Protein 1AB8 (pdb70)

Organism: Rattus norvegicus (NCBI:txid10116)

Sequence (353 aa):
LYHQSYDCVCVMFASIPDFKEFYTESDVNKEGLECLRLLNEIIADFDDLLSKPKFSGVEKIKTIGSTYMAATGLSAIPSQQYMHIGTMVEFAYALVGKLDAINKHSFNDFKLRVGINHGPVIAGVIGAQKPQYDIWGNTVNVASRMDSTGVLDKIQVTEETSLILQTLGYTCTCFVNEELYHQSYDCVCVMFASIPDFKEFYTESDVNKEGLECLRLLNEIIADFDDLLSKPKFSGVEKIKTIGSTYMAATGLSQYMHIGTMVEFAYALVGKLDAINKHSFNDFKLRVGINHGPVIAGVIGAQKPQYDIWGNTVNVASRMDSTGVLDKIQVTEETSLILQTLGYTCTCTYFVN

Nearest PDB structures (foldseek):
  1ab8-assembly1_A  TM=1.006E+00  e=2.622E-37  Rattus norvegicus
  1ab8-assembly1_B  TM=9.896E-01  e=1.335E-33  Rattus norvegicus
  1cul-assembly1_B  TM=9.609E-01  e=4.109E-31  Rattus norvegicus
  1u0h-assembly1_B  TM=9.665E-01  e=1.567E-29  Rattus norvegicus
  3c16-assembly1_B  TM=9.518E-01  e=9.389E-29  Rattus norvegicus

InterPro domains:
  IPR001054 Adenylyl cyclase class-3/4/guanylyl cyclase [PF00211] (281-462)
  IPR001054 Adenylyl cyclase class-3/4/guanylyl cyclase [PF00211] (878-1076)
  IPR001054 Adenylyl cyclase class-3/4/guanylyl cyclase [PS50125] (289-416)
  IPR001054 Adenylyl cyclase class-3/4/guanylyl cyclase [PS50125] (886-1031)
  IPR001054 Adenylyl cyclase class-3/4/guanylyl cyclase [SM00044] (234-442)
  IPR001054 Adenylyl cyclase class-3/4/guanylyl cyclase [SM00044] (846-1060)
  IPR001054 Adenylyl cyclase class-3/4/guanylyl cyclase [cd07302] (287-462)
  IPR001054 Adenylyl cyclase class-3/4/guanylyl cyclase [cd07302] (885-1075)
  IPR009398 Adenylate cyclase, conserved domain [PF06327] (494-599)
  IPR018297 Adenylyl cyclase class-4/guanylyl cyclase, conserved site [PS00452] (393-416)
  IPR018297 Adenylyl cyclase class-4/guanylyl cyclase, conserved site [PS00452] (1008-1031)
  IPR029787 Nucleotide cyclase [G3DSA:3.30.70.1230] (226-467)
  IPR029787 Nucleotide cyclase [G3DSA:3.30.70.1230] (870-1081)
  IPR029787 Nucleotide cyclase [SSF55073] (276-460)
  IPR029787 Nucleotide cyclase [SSF55073] (880-1075)
  IPR030672 Adenylate cyclase [PIRSF039050] (23-1086)
  IPR032628 Adenylate cyclase, N-terminal [PF16214] (31-260)

Radius of gyration: 20.8 Å; Cα contacts (8 Å, |Δi|>4): 738; chains: 2; bounding box: 56×54×57 Å

Foldseek 3Di:
DDKDKFWWKKKKKKAFVCLVVVAAQDPVCVGRPNSVVLLVVLVVLLVVVCVPPLNVQKAWQDADVSITMIMGGPPDDPPVDNVRNVSVVVSSVVSQVSVVVSCVVVVHDIWIQMFMFITMWMWDWDDDPPIGIDTDDDRHVRSVVRRVVTDTNFYGYDPVSQVSVVVVPWDDDCTTD/DDWFKDKFWWKKKKKKAFVCLVVVQDADDVCVGRVNSVVLLVVLVVLLVVCCPPPLNVQKAWQDADVSITMIMGGPNQQPRQLSVVVSSVVSQVSVVVSCVVVVHDIWIQMFMFITMWMWTWDDDPPIGTDTDDDRHVRSVVRRVVTDTNKYQYDPVSCVSVVVVPFDFDDNTIGD

CATH classification: 3.30.70.1230

Solvent-accessible surface area: 16018 Å² total; per-residue (Å²): 72,141,49,80,85,36,98,35,0,0,0,0,12,0,8,5,39,44,9,145,147,67,30,64,55,40,145,148,17,114,101,0,19,75,2,2,82,22,3,26,86,0,0,32,36,1,1,64,12,23,80,82,117,134,4,94,39,9,70,4,7,19,8,58,28,23,25,0,5,0,0,2,22,17,86,77,132,141,103,146,129,99,62,36,0,6,36,0,0,58,0,0,82,22,0,32,43,53,1,73,42,10,17,134,126,44,182,34,110,11,66,1,52,1,0,0,6,13,7,72,4,11,2,0,45,1,9,59,81,83,80,14,69,11,2,28,12,66,16,15,56,51,0,38,38,25,7,73,90,17,64,58,88,95,8,40,12,27,136,97,0,15,94,19,0,101,110,70,65,35,96,29,94,153,46,10,78,148,155,19,121,71,67,87,42,108,40,0,0,1,0,13,0,8,4,40,47,9,153,140,63,29,87,43,58,125,141,22,119,101,0,17,64,0,2,87,21,4,26,86,0,0,32,34,0,1,61,11,29,82,81,115,134,4,92,49,10,67,2,4,56,7,59,28,23,24,0,11,0,0,2,25,24,147,110,15,77,34,0,5,36,0,0,52,0,0,67,22,0,34,42,53,1,74,44,9,16,135,126,42,184,36,110,12,68,1,51,1,0,0,7,17,7,67,1,9,0,0,36,1,9,60,85,81,82,21,61,34,3,27,13,70,14,15,40,45,0,37,130,22,7,71,82,17,62,60,80,78,6,12,2,28,100,96,0,0,95,36,0,103,113,66,55,48,119,17,89,105,114,48,22,3,135

GO terms:
  GO:0000287 magnesium ion binding (F, IDA)
  GO:0005886 plasma membrane (C, IDA)
  GO:0030145 manganese ion binding (F, IDA)
  GO:1904322 cellular response to forskolin (P, IDA)
  GO:0004016 adenylate cyclase activity (F, IDA)
  GO:0006171 cAMP biosynthetic process (P, IDA)
  GO:0007189 adenylate cyclase-activating G protein-coupled receptor signaling pathway (P, IDA)
  GO:0005886 plasma membrane (C, EXP)
  GO:0016020 membrane (C, EXP)
  GO:0004016 adenylate cyclase activity (F, EXP)
  GO:0032991 protein-containing complex (C, IDA)
  GO:0031683 G-protein beta/gamma-subunit complex binding (F, IPI)
  GO:0005515 protein binding (F, IPI)
  GO:0008179 adenylate cyclase binding (F, IDA)
  GO:0045121 membrane raft (C, IDA)
  GO:0016020 membrane (C, IDA)
  GO:0007188 adenylate cyclase-modulating G protein-coupled receptor signaling pathway (P, IDA)

Structure (mmCIF, N/CA/C/O backbone):
data_1AB8
#
_entry.id   1AB8
#
_cell.length_a   81.300
_cell.length_b   81.300
_cell.length_c   180.500
_cell.angle_alpha   90.00
_cell.angle_beta   90.00
_cell.angle_gamma   90.00
#
_symmetry.space_group_name_H-M   'P 43 21 2'
#
loop_
_entity.id
_entity.type
_entity.pdbx_description
1 polymer 'ADENYLYL CYCLASE'
2 non-polymer FORSKOLIN
3 water water
#
loop_
_atom_site.group_PDB
_atom_site.id
_atom_site.type_symbol
_atom_site.label_atom_id
_atom_site.label_alt_id
_atom_site.label_comp_id
_atom_site.label_asym_id
_atom_site.label_entity_id
_atom_site.label_seq_id
_atom_site.pdbx_PDB_ins_code
_atom_site.Cartn_x
_atom_site.Cartn_y
_atom_site.Cartn_z
_atom_site.occupancy
_atom_site.B_iso_or_equiv
_atom_site.auth_seq_id
_atom_site.auth_comp_id
_atom_site.auth_asym_id
_atom_site.auth_atom_id
_atom_site.pdbx_PDB_model_num
ATOM 1 N N . LEU A 1 7 ? 54.075 58.886 13.788 1.00 37.00 877 LEU A N 1
ATOM 2 C CA . LEU A 1 7 ? 54.263 60.284 13.311 1.00 37.97 877 LEU A CA 1
ATOM 3 C C . LEU A 1 7 ? 55.660 60.842 13.610 1.00 37.87 877 LEU A C 1
ATOM 4 O O . LEU A 1 7 ? 55.909 61.367 14.713 1.00 41.57 877 LEU A O 1
ATOM 9 N N . TYR A 1 8 ? 56.575 60.732 12.647 1.00 33.16 878 TYR A N 1
ATOM 10 C CA . TYR A 1 8 ? 57.906 61.272 12.862 1.00 25.80 878 TYR A CA 1
ATOM 11 C C . TYR A 1 8 ? 57.717 62.745 12.714 1.00 25.38 878 TYR A C 1
ATOM 12 O O . TYR A 1 8 ? 56.932 63.184 11.872 1.00 27.81 878 TYR A O 1
ATOM 21 N N . HIS A 1 9 ? 58.343 63.490 13.614 1.00 24.25 879 HIS A N 1
ATOM 22 C CA . HIS A 1 9 ? 58.266 64.942 13.624 1.00 25.40 879 HIS A CA 1
ATOM 23 C C . HIS A 1 9 ? 59.479 65.468 14.341 1.00 25.67 879 HIS A C 1
ATOM 24 O O . HIS A 1 9 ? 60.113 64.763 15.132 1.00 30.81 879 HIS A O 1
ATOM 31 N N . GLN A 1 10 ? 59.746 66.741 14.105 1.00 26.52 880 GLN A N 1
ATOM 32 C CA . GLN A 1 10 ? 60.856 67.447 14.710 1.00 24.44 880 GLN A CA 1
ATOM 33 C C . GLN A 1 10 ? 60.340 68.849 14.948 1.00 18.71 880 GLN A C 1
ATOM 34 O O . GLN A 1 10 ? 59.343 69.254 14.359 1.00 20.44 880 GLN A O 1
ATOM 40 N N . SER A 1 11 ? 60.955 69.565 15.876 1.00 21.22 881 SER A N 1
ATOM 41 C CA . SER A 1 11 ? 60.493 70.910 16.177 1.00 19.51 881 SER A CA 1
ATOM 42 C C . SER A 1 11 ? 61.618 71.875 15.963 1.00 18.84 881 SER A C 1
ATOM 43 O O . SER A 1 11 ? 62.774 71.578 16.308 1.00 14.08 881 SER A O 1
ATOM 46 N N . TYR A 1 12 ? 61.276 73.032 15.400 1.00 23.61 882 TYR A N 1
ATOM 47 C CA . TYR A 1 12 ? 62.269 74.070 15.119 1.00 27.83 882 TYR A CA 1
ATOM 48 C C . TYR A 1 12 ? 61.692 75.393 15.527 1.00 33.36 882 TYR A C 1
ATOM 49 O O . TYR A 1 12 ? 60.481 75.594 15.457 1.00 37.01 882 TYR A O 1
ATOM 58 N N . ASP A 1 13 ? 62.529 76.278 16.035 1.00 39.16 883 ASP A N 1
ATOM 59 C CA . ASP A 1 13 ? 62.009 77.575 16.358 1.00 46.04 883 ASP A CA 1
ATOM 60 C C . ASP A 1 13 ? 62.776 78.519 15.478 1.00 48.51 883 ASP A C 1
ATOM 61 O O . ASP A 1 13 ? 63.930 78.263 15.119 1.00 51.94 883 ASP A O 1
ATOM 66 N N . CYS A 1 14 ? 62.096 79.568 15.051 1.00 47.87 884 CYS A N 1
ATOM 67 C CA . CYS A 1 14 ? 62.696 80.560 14.183 1.00 46.84 884 CYS A CA 1
ATOM 68 C C . CYS A 1 14 ? 63.229 79.985 12.871 1.00 44.02 884 CYS A C 1
ATOM 69 O O . CYS A 1 14 ? 64.430 79.713 12.744 1.00 43.58 884 CYS A O 1
ATOM 72 N N . VAL A 1 15 ? 62.307 79.678 11.959 1.00 36.75 885 VAL A N 1
ATOM 73 C CA . VAL A 1 15 ? 62.668 79.203 10.625 1.00 35.26 885 VAL A CA 1
ATOM 74 C C . VAL A 1 15 ? 61.925 80.131 9.683 1.00 32.14 885 VAL A C 1
ATOM 75 O O . VAL A 1 15 ? 60.779 80.504 9.949 1.00 29.48 885 VAL A O 1
ATOM 79 N N . CYS A 1 16 ? 62.615 80.597 8.650 1.00 30.57 886 CYS A N 1
ATOM 80 C CA . CYS A 1 16 ? 61.999 81.484 7.687 1.00 28.02 886 CYS A CA 1
ATOM 81 C C . CYS A 1 16 ? 61.399 80.625 6.574 1.00 29.83 886 CYS A C 1
ATOM 82 O O . CYS A 1 16 ? 62.100 79.828 5.949 1.00 28.69 886 CYS A O 1
ATOM 85 N N . VAL A 1 17 ? 60.086 80.733 6.390 1.00 29.56 887 VAL A N 1
ATOM 86 C CA . VAL A 1 17 ? 59.384 79.977 5.357 1.00 31.23 887 VAL A CA 1
ATOM 87 C C . VAL A 1 17 ? 58.798 80.901 4.278 1.00 29.84 887 VAL A C 1
ATOM 88 O O . VAL A 1 17 ? 58.124 81.892 4.585 1.00 25.17 887 VAL A O 1
ATOM 92 N N . MET A 1 18 ? 59.068 80.552 3.017 1.00 27.46 888 MET A N 1
ATOM 93 C CA . MET A 1 18 ? 58.620 81.322 1.857 1.00 23.17 888 MET A CA 1
ATOM 94 C C . MET A 1 18 ? 57.700 80.586 0.905 1.00 22.34 888 MET A C 1
ATOM 95 O O . MET A 1 18 ? 57.959 79.440 0.533 1.00 22.22 888 MET A O 1
ATOM 100 N N . PHE A 1 19 ? 56.642 81.271 0.486 1.00 22.34 889 PHE A N 1
ATOM 101 C CA . PHE A 1 19 ? 55.706 80.742 -0.496 1.00 20.45 889 PHE A CA 1
ATOM 102 C C . PHE A 1 19 ? 55.816 81.673 -1.688 1.00 22.50 889 PHE A C 1
ATOM 103 O O . PHE A 1 19 ? 55.305 82.789 -1.663 1.00 27.05 889 PHE A O 1
ATOM 111 N N . ALA A 1 20 ? 56.592 81.253 -2.679 1.00 25.62 890 ALA A N 1
ATOM 112 C CA . ALA A 1 20 ? 56.809 82.046 -3.892 1.00 25.18 890 ALA A CA 1
ATOM 113 C C . ALA A 1 20 ? 55.954 81.537 -5.039 1.00 21.64 890 ALA A C 1
ATOM 114 O O . ALA A 1 20 ? 56.284 80.534 -5.665 1.00 24.61 890 ALA A O 1
ATOM 116 N N . SER A 1 21 ? 54.863 82.229 -5.327 1.00 19.19 891 SER A N 1
ATOM 117 C CA . SER A 1 21 ? 54.005 81.789 -6.410 1.00 19.81 891 SER A CA 1
ATOM 118 C C . SER A 1 21 ? 53.962 82.704 -7.626 1.00 21.55 891 SER A C 1
ATOM 119 O O . SER A 1 21 ? 54.308 83.881 -7.574 1.00 22.43 891 SER A O 1
ATOM 122 N N . ILE A 1 22 ? 53.585 82.084 -8.739 1.00 25.24 892 ILE A N 1
ATOM 123 C CA . ILE A 1 22 ? 53.448 82.680 -10.060 1.00 16.83 892 ILE A CA 1
ATOM 124 C C . ILE A 1 22 ? 51.939 82.685 -10.251 1.00 15.38 892 ILE A C 1
ATOM 125 O O . ILE A 1 22 ? 51.380 81.752 -10.817 1.00 19.06 892 ILE A O 1
ATOM 130 N N . PRO A 1 23 ? 51.250 83.727 -9.772 1.00 16.00 893 PRO A N 1
ATOM 131 C CA . PRO A 1 23 ? 49.791 83.796 -9.903 1.00 18.60 893 PRO A CA 1
ATOM 132 C C . PRO A 1 23 ? 49.187 83.883 -11.299 1.00 24.41 893 PRO A C 1
ATOM 133 O O . PRO A 1 23 ? 48.019 83.546 -11.472 1.00 35.08 893 PRO A O 1
ATOM 137 N N . ASP A 1 24 ? 49.943 84.306 -12.306 1.00 26.52 894 ASP A N 1
ATOM 138 C CA . ASP A 1 24 ? 49.354 84.375 -13.646 1.00 31.54 894 ASP A CA 1
ATOM 139 C C . ASP A 1 24 ? 49.499 83.086 -14.464 1.00 32.20 894 ASP A C 1
ATOM 140 O O . ASP A 1 24 ? 48.909 82.956 -15.531 1.00 31.31 894 ASP A O 1
ATOM 145 N N . PHE A 1 25 ? 50.250 82.116 -13.949 1.00 31.19 895 PHE A N 1
ATOM 146 C CA . PHE A 1 25 ? 50.463 80.864 -14.662 1.00 24.35 895 PHE A CA 1
ATOM 147 C C . PHE A 1 25 ? 49.203 80.071 -14.937 1.00 27.20 895 PHE A C 1
ATOM 148 O O . PHE A 1 25 ? 49.132 79.384 -15.947 1.00 31.60 895 PHE A O 1
ATOM 156 N N . LYS A 1 26 ? 48.204 80.173 -14.062 1.00 32.47 896 LYS A N 1
ATOM 157 C CA . LYS A 1 26 ? 46.953 79.437 -14.239 1.00 37.21 896 LYS A CA 1
ATOM 158 C C . LYS A 1 26 ? 46.197 79.933 -15.467 1.00 41.18 896 LYS A C 1
ATOM 159 O O . LYS A 1 26 ? 45.480 79.167 -16.102 1.00 40.25 896 LYS A O 1
ATOM 165 N N . GLU A 1 27 ? 46.348 81.226 -15.761 1.00 46.49 897 GLU A N 1
ATOM 166 C CA . GLU A 1 27 ? 45.717 81.890 -16.910 1.00 48.28 897 GLU A CA 1
ATOM 167 C C . GLU A 1 27 ? 46.454 81.477 -18.188 1.00 45.04 897 GLU A C 1
ATOM 168 O O . GLU A 1 27 ? 45.833 81.096 -19.180 1.00 45.15 897 GLU A O 1
ATOM 174 N N . PHE A 1 28 ? 47.781 81.526 -18.126 1.00 37.91 898 PHE A N 1
ATOM 175 C CA . PHE A 1 28 ? 48.638 81.153 -19.233 1.00 31.92 898 PHE A CA 1
ATOM 176 C C . PHE A 1 28 ? 48.302 79.747 -19.735 1.00 31.05 898 PHE A C 1
ATOM 177 O O . PHE A 1 28 ? 47.909 79.572 -20.889 1.00 37.07 898 PHE A O 1
ATOM 185 N N . TYR A 1 29 ? 48.448 78.760 -18.859 1.00 25.43 899 TYR A N 1
ATOM 186 C CA . TYR A 1 29 ? 48.189 77.367 -19.198 1.00 25.03 899 TYR A CA 1
ATOM 187 C C . TYR A 1 29 ? 46.944 77.205 -20.054 1.00 28.04 899 TYR A C 1
ATOM 188 O O . TYR A 1 29 ? 45.922 77.829 -19.787 1.00 26.40 899 TYR A O 1
ATOM 197 N N . THR A 1 30 ? 47.052 76.341 -21.063 1.00 31.10 900 THR A N 1
ATOM 198 C CA . THR A 1 30 ? 45.966 76.013 -21.995 1.00 34.66 900 THR A CA 1
ATOM 199 C C . THR A 1 30 ? 46.256 74.618 -22.496 1.00 37.99 900 THR A C 1
ATOM 200 O O . THR A 1 30 ? 47.300 74.066 -22.213 1.00 43.47 900 THR A O 1
ATOM 204 N N . GLU A 1 31 ? 45.354 74.065 -23.283 1.00 44.91 901 GLU A N 1
ATOM 205 C CA . GLU A 1 31 ? 45.536 72.727 -23.821 1.00 50.92 901 GLU A CA 1
ATOM 206 C C . GLU A 1 31 ? 44.949 72.737 -25.238 1.00 56.38 901 GLU A C 1
ATOM 207 O O . GLU A 1 31 ? 43.759 72.473 -25.428 1.00 58.79 901 GLU A O 1
ATOM 213 N N . SER A 1 32 ? 45.778 73.072 -26.226 1.00 57.34 902 SER A N 1
ATOM 214 C CA . SER A 1 32 ? 45.317 73.146 -27.608 1.00 59.06 902 SER A CA 1
ATOM 215 C C . SER A 1 32 ? 46.330 72.614 -28.598 1.00 63.05 902 SER A C 1
ATOM 216 O O . SER A 1 32 ? 47.363 72.087 -28.211 1.00 66.52 902 SER A O 1
ATOM 219 N N . ASP A 1 33 ? 46.017 72.780 -29.883 1.00 68.15 903 ASP A N 1
ATOM 220 C CA . ASP A 1 33 ? 46.855 72.339 -31.004 1.00 68.96 903 ASP A CA 1
ATOM 221 C C . ASP A 1 33 ? 48.231 72.982 -30.967 1.00 65.67 903 ASP A C 1
ATOM 222 O O . ASP A 1 33 ? 49.246 72.307 -31.099 1.00 63.69 903 ASP A O 1
ATOM 227 N N . VAL A 1 34 ? 48.232 74.302 -30.815 1.00 64.11 904 VAL A N 1
ATOM 228 C CA . VAL A 1 34 ? 49.440 75.113 -30.754 1.00 66.35 904 VAL A CA 1
ATOM 229 C C . VAL A 1 34 ? 50.020 75.109 -29.329 1.00 67.42 904 VAL A C 1
ATOM 230 O O . VAL A 1 34 ? 51.036 75.760 -29.053 1.00 66.73 904 VAL A O 1
ATOM 234 N N . ASN A 1 35 ? 49.445 74.258 -28.475 1.00 68.11 905 ASN A N 1
ATOM 235 C CA . ASN A 1 35 ? 49.840 74.137 -27.065 1.00 64.18 905 ASN A CA 1
ATOM 236 C C . ASN A 1 35 ? 50.225 72.712 -26.598 1.00 57.32 905 ASN A C 1
ATOM 237 O O . ASN A 1 35 ? 50.836 72.545 -25.546 1.00 52.44 905 ASN A O 1
ATOM 242 N N . LYS A 1 36 ? 49.957 71.719 -27.444 1.00 52.97 906 LYS A N 1
ATOM 243 C CA . LYS A 1 36 ? 50.235 70.307 -27.167 1.00 48.13 906 LYS A CA 1
ATOM 244 C C . LYS A 1 36 ? 49.399 69.778 -25.999 1.00 51.13 906 LYS A C 1
ATOM 245 O O . LYS A 1 36 ? 49.849 68.939 -25.200 1.00 48.04 906 LYS A O 1
ATOM 251 N N . GLU A 1 37 ? 48.143 70.229 -25.977 1.00 51.22 907 GLU A N 1
ATOM 252 C CA . GLU A 1 37 ? 47.174 69.885 -24.946 1.00 49.44 907 GLU A CA 1
ATOM 253 C C . GLU A 1 37 ? 47.790 70.032 -23.555 1.00 46.94 907 GLU A C 1
ATOM 254 O O . GLU A 1 37 ? 47.618 69.166 -22.694 1.00 48.58 907 GLU A O 1
ATOM 260 N N . GLY A 1 38 ? 48.529 71.123 -23.360 1.00 40.06 908 GLY A N 1
ATOM 261 C CA . GLY A 1 38 ? 49.150 71.390 -22.075 1.00 34.28 908 GLY A CA 1
ATOM 262 C C . GLY A 1 38 ? 50.618 71.043 -21.910 1.00 29.98 908 GLY A C 1
ATOM 263 O O . GLY A 1 38 ? 51.355 71.753 -21.224 1.00 28.52 908 GLY A O 1
ATOM 264 N N . LEU A 1 39 ? 51.053 69.972 -22.557 1.00 25.53 909 LEU A N 1
ATOM 265 C CA . LEU A 1 39 ? 52.431 69.534 -22.438 1.00 22.39 909 LEU A CA 1
ATOM 266 C C . LEU A 1 39 ? 53.487 70.608 -22.596 1.00 27.18 909 LEU A C 1
ATOM 267 O O . LEU A 1 39 ? 54.526 70.536 -21.929 1.00 30.08 909 LEU A O 1
ATOM 272 N N . GLU A 1 40 ? 53.260 71.578 -23.485 1.00 31.70 910 GLU A N 1
ATOM 273 C CA . GLU A 1 40 ? 54.247 72.643 -23.674 1.00 36.05 910 GLU A CA 1
ATOM 274 C C . GLU A 1 40 ? 54.321 73.543 -22.438 1.00 35.35 910 GLU A C 1
ATOM 275 O O . GLU A 1 40 ?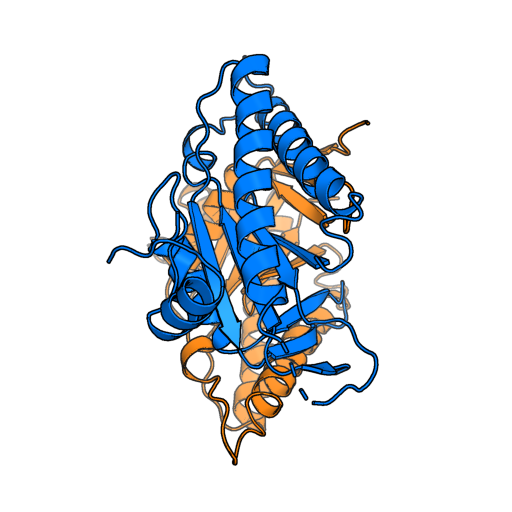 55.391 74.043 -22.089 1.00 40.82 910 GLU A O 1
ATOM 281 N N . CYS A 1 41 ? 53.187 73.722 -21.768 1.00 32.42 911 CYS A N 1
ATOM 282 C CA . CYS A 1 41 ? 53.124 74.524 -20.554 1.00 26.66 911 CYS A CA 1
ATOM 283 C C . CYS A 1 41 ? 53.842 73.824 -19.410 1.00 24.79 911 CYS A C 1
ATOM 284 O O . CYS A 1 41 ? 54.612 74.449 -18.692 1.00 26.33 911 CYS A O 1
ATOM 287 N N . LEU A 1 42 ? 53.611 72.526 -19.246 1.00 16.72 912 LEU A N 1
ATOM 288 C CA . LEU A 1 42 ? 54.279 71.805 -18.169 1.00 18.42 912 LEU A CA 1
ATOM 289 C C . LEU A 1 42 ? 55.790 71.844 -18.349 1.00 20.79 912 LEU A C 1
ATOM 290 O O . LEU A 1 42 ? 56.538 71.900 -17.372 1.00 18.19 912 LEU A O 1
ATOM 295 N N . ARG A 1 43 ? 56.239 71.830 -19.602 1.00 24.94 913 ARG A N 1
ATOM 296 C CA . ARG A 1 43 ? 57.671 71.865 -19.890 1.00 25.57 913 ARG A CA 1
ATOM 297 C C . ARG A 1 43 ? 58.251 73.197 -19.463 1.00 26.72 913 ARG A C 1
ATOM 298 O O . ARG A 1 43 ? 59.367 73.273 -18.975 1.00 26.54 913 ARG A O 1
ATOM 306 N N . LEU A 1 44 ? 57.487 74.261 -19.655 1.00 24.03 914 LEU A N 1
ATOM 307 C CA . LEU A 1 44 ? 57.943 75.585 -19.248 1.00 24.34 914 LEU A CA 1
ATOM 308 C C . LEU A 1 44 ? 58.011 75.587 -17.714 1.00 20.04 914 LEU A C 1
ATOM 309 O O . LEU A 1 44 ? 59.028 75.940 -17.138 1.00 15.09 914 LEU A O 1
ATOM 314 N N . LEU A 1 45 ? 56.927 75.156 -17.071 1.00 18.39 915 LEU A N 1
ATOM 315 C CA . LEU A 1 45 ? 56.866 75.104 -15.618 1.00 19.94 915 LEU A CA 1
ATOM 316 C C . LEU A 1 45 ? 57.998 74.224 -15.102 1.00 20.71 915 LEU A C 1
ATOM 317 O O . LEU A 1 45 ? 58.700 74.601 -14.166 1.00 22.34 915 LEU A O 1
ATOM 322 N N . ASN A 1 46 ? 58.243 73.103 -15.777 1.00 16.59 916 ASN A N 1
ATOM 323 C CA . ASN A 1 46 ? 59.310 72.212 -15.360 1.00 13.85 916 ASN A CA 1
ATOM 324 C C . ASN A 1 46 ? 60.628 72.932 -15.478 1.00 18.91 916 ASN A C 1
ATOM 325 O O . ASN A 1 46 ? 61.534 72.733 -14.681 1.00 24.62 916 ASN A O 1
ATOM 330 N N . GLU A 1 47 ? 60.724 73.794 -16.475 1.00 24.74 917 GLU A N 1
ATOM 331 C CA . GLU A 1 47 ? 61.933 74.558 -16.715 1.00 23.20 917 GLU A CA 1
ATOM 332 C C . GLU A 1 47 ? 62.090 75.638 -15.653 1.00 24.37 917 GLU A C 1
ATOM 333 O O . GLU A 1 47 ? 63.198 75.913 -15.224 1.00 25.75 917 GLU A O 1
ATOM 339 N N . ILE A 1 48 ? 60.979 76.240 -15.235 1.00 21.65 918 ILE A N 1
ATOM 340 C CA . ILE A 1 48 ? 61.002 77.304 -14.241 1.00 20.64 918 ILE A CA 1
ATOM 341 C C . ILE A 1 48 ? 61.392 76.765 -12.883 1.00 22.61 918 ILE A C 1
ATOM 342 O O . ILE A 1 48 ? 62.210 77.364 -12.187 1.00 26.01 918 ILE A O 1
ATOM 347 N N . ILE A 1 49 ? 60.815 75.626 -12.512 1.00 19.31 919 ILE A N 1
ATOM 348 C CA . ILE A 1 49 ? 61.098 75.039 -11.219 1.00 18.89 919 ILE A CA 1
ATOM 349 C C . ILE A 1 49 ? 62.500 74.486 -11.163 1.00 21.79 919 ILE A C 1
ATOM 350 O O . ILE A 1 49 ? 63.224 74.732 -10.201 1.00 32.77 919 ILE A O 1
ATOM 355 N N . ALA A 1 50 ? 62.910 73.758 -12.186 1.00 18.44 920 ALA A N 1
ATOM 356 C CA . ALA A 1 50 ? 64.247 73.188 -12.161 1.00 18.51 920 ALA A CA 1
ATOM 357 C C . ALA A 1 50 ? 65.295 74.262 -12.115 1.00 18.82 920 ALA A C 1
ATOM 358 O O . ALA A 1 50 ? 66.379 74.029 -11.623 1.00 24.28 920 ALA A O 1
ATOM 360 N N . ASP A 1 51 ? 64.966 75.455 -12.600 1.00 25.18 921 ASP A N 1
ATOM 361 C CA . ASP A 1 51 ? 65.919 76.563 -12.595 1.00 25.13 921 ASP A CA 1
ATOM 362 C C . ASP A 1 51 ? 66.002 77.122 -11.201 1.00 22.02 921 ASP A C 1
ATOM 363 O O . ASP A 1 51 ? 67.059 77.534 -10.777 1.00 24.86 921 ASP A O 1
ATOM 368 N N . PHE A 1 52 ? 64.862 77.193 -10.521 1.00 19.41 922 PHE A N 1
ATOM 369 C CA . PHE A 1 52 ? 64.806 77.679 -9.149 1.00 17.54 922 PHE A CA 1
ATOM 370 C C . PHE A 1 52 ? 65.619 76.724 -8.261 1.00 18.20 922 PHE A C 1
ATOM 371 O O . PHE A 1 52 ? 66.442 77.157 -7.451 1.00 17.45 922 PHE A O 1
ATOM 379 N N . ASP A 1 53 ? 65.398 75.424 -8.446 1.00 15.14 923 ASP A N 1
ATOM 380 C CA . ASP A 1 53 ? 66.088 74.395 -7.684 1.00 17.23 923 ASP A CA 1
ATOM 381 C C . ASP A 1 53 ? 67.592 74.554 -7.818 1.00 21.86 923 ASP A C 1
ATOM 382 O O . ASP A 1 53 ? 68.334 74.322 -6.862 1.00 23.41 923 ASP A O 1
ATOM 387 N N . ASP A 1 54 ? 68.039 74.950 -9.004 1.00 26.09 924 ASP A N 1
ATOM 388 C CA . ASP A 1 54 ? 69.463 75.126 -9.253 1.00 30.32 924 ASP A CA 1
ATOM 389 C C . ASP A 1 54 ? 70.112 76.183 -8.358 1.00 31.40 924 ASP A C 1
ATOM 390 O O . ASP A 1 54 ? 71.323 76.175 -8.185 1.00 32.42 924 ASP A O 1
ATOM 395 N N . LEU A 1 55 ? 69.308 77.076 -7.780 1.00 31.37 925 LEU A N 1
ATOM 396 C CA . LEU A 1 55 ? 69.817 78.114 -6.877 1.00 27.71 925 LEU A CA 1
ATOM 397 C C . LEU A 1 55 ? 70.255 77.488 -5.572 1.00 27.43 925 LEU A C 1
ATOM 398 O O . LEU A 1 55 ? 71.162 78.001 -4.912 1.00 26.85 925 LEU A O 1
ATOM 403 N N . LEU A 1 56 ? 69.562 76.415 -5.177 1.00 27.69 926 LEU A N 1
ATOM 404 C CA . LEU A 1 56 ? 69.851 75.703 -3.926 1.00 25.57 926 LEU A CA 1
ATOM 405 C C . LEU A 1 56 ? 71.272 75.176 -3.900 1.00 29.67 926 LEU A C 1
ATOM 406 O O . LEU A 1 56 ? 71.822 74.954 -2.827 1.00 32.00 926 LEU A O 1
ATOM 411 N N . SER A 1 57 ? 71.870 75.011 -5.083 1.00 32.42 927 SER A N 1
ATOM 412 C CA . SER A 1 57 ? 73.237 74.507 -5.209 1.00 32.56 927 SER A CA 1
ATOM 413 C C . SER A 1 57 ? 74.268 75.579 -4.985 1.00 28.06 927 SER A C 1
ATOM 414 O O . SER A 1 57 ? 75.450 75.291 -4.914 1.00 19.27 927 SER A O 1
ATOM 417 N N . LYS A 1 58 ? 73.814 76.824 -4.928 1.00 32.08 928 LYS A N 1
ATOM 418 C CA . LYS A 1 58 ? 74.711 77.943 -4.701 1.00 37.88 928 LYS A CA 1
ATOM 419 C C . LYS A 1 58 ? 75.044 77.961 -3.227 1.00 39.85 928 LYS A C 1
ATOM 420 O O . LYS A 1 58 ? 74.154 77.849 -2.386 1.00 41.74 928 LYS A O 1
ATOM 426 N N . PRO A 1 59 ? 76.337 78.068 -2.890 1.00 39.15 929 PRO A N 1
ATOM 427 C CA . PRO A 1 59 ? 76.792 78.104 -1.497 1.00 42.47 929 PRO A CA 1
ATOM 428 C C . PRO A 1 59 ? 76.045 79.195 -0.743 1.00 40.56 929 PRO A C 1
ATOM 429 O O . PRO A 1 59 ? 75.645 79.028 0.406 1.00 46.64 929 PRO A O 1
ATOM 433 N N . LYS A 1 60 ? 75.791 80.277 -1.457 1.00 37.64 930 LYS A N 1
ATOM 434 C CA . LYS A 1 60 ? 75.067 81.424 -0.950 1.00 35.38 930 LYS A CA 1
ATOM 435 C C . LYS A 1 60 ? 73.752 81.010 -0.312 1.00 31.44 930 LYS A C 1
ATOM 436 O O . LYS A 1 60 ? 73.277 81.684 0.599 1.00 30.00 930 LYS A O 1
ATOM 442 N N . PHE A 1 61 ? 73.166 79.918 -0.812 1.00 28.88 931 PHE A N 1
ATOM 443 C CA . PHE A 1 61 ? 71.885 79.398 -0.312 1.00 27.55 931 PHE A CA 1
ATOM 444 C C . PHE A 1 61 ? 71.960 77.969 0.224 1.00 26.18 931 PHE A C 1
ATOM 445 O O . PHE A 1 61 ? 70.977 77.237 0.169 1.00 33.52 931 PHE A O 1
ATOM 453 N N . SER A 1 62 ? 73.112 77.558 0.730 1.00 29.75 932 SER A N 1
ATOM 454 C CA . SER A 1 62 ? 73.268 76.197 1.250 1.00 31.54 932 SER A CA 1
ATOM 455 C C . SER A 1 62 ? 72.328 75.946 2.417 1.00 32.92 932 SER A C 1
ATOM 456 O O . SER A 1 62 ? 71.986 74.797 2.717 1.00 38.20 932 SER A O 1
ATOM 459 N N . GLY A 1 63 ? 71.902 77.036 3.051 1.00 29.54 933 GLY A N 1
ATOM 460 C CA . GLY A 1 63 ? 70.989 76.954 4.171 1.00 24.32 933 GLY A CA 1
ATOM 461 C C . GLY A 1 63 ? 69.533 76.978 3.770 1.00 26.51 933 GLY A C 1
ATOM 462 O O . GLY A 1 63 ? 68.671 76.967 4.646 1.00 33.45 933 GLY A O 1
ATOM 463 N N . VAL A 1 64 ? 69.251 77.079 2.466 1.00 24.80 934 VAL A N 1
ATOM 464 C CA . VAL A 1 64 ? 67.866 77.084 1.968 1.00 15.66 934 VAL A CA 1
ATOM 465 C C . VAL A 1 64 ? 67.450 75.637 1.734 1.00 13.65 934 VAL A C 1
ATOM 466 O O . VAL A 1 64 ? 68.246 74.834 1.305 1.00 10.52 934 VAL A O 1
ATOM 470 N N . GLU A 1 65 ? 66.218 75.305 2.089 1.00 10.11 935 GLU A N 1
ATOM 471 C CA . GLU A 1 65 ? 65.719 73.954 1.968 1.00 12.19 935 GLU A CA 1
ATOM 472 C C . GLU A 1 65 ? 64.381 74.011 1.265 1.00 18.48 935 GLU A C 1
ATOM 473 O O . GLU A 1 65 ? 63.494 74.767 1.649 1.00 14.83 935 GLU A O 1
ATOM 479 N N . LYS A 1 66 ? 64.218 73.154 0.271 1.00 12.03 936 LYS A N 1
ATOM 480 C CA . LYS A 1 66 ? 63.005 73.149 -0.500 1.00 16.22 936 LYS A CA 1
ATOM 481 C C . LYS A 1 66 ? 62.056 72.194 0.153 1.00 15.11 936 LYS A C 1
ATOM 482 O O . LYS A 1 66 ? 62.350 71.016 0.267 1.00 22.38 936 LYS A O 1
ATOM 488 N N . ILE A 1 67 ? 60.919 72.690 0.594 1.00 9.53 937 ILE A N 1
ATOM 489 C CA . ILE A 1 67 ? 59.946 71.797 1.195 1.00 13.38 937 ILE A CA 1
ATOM 490 C C . ILE A 1 67 ? 59.279 71.023 0.063 1.00 16.29 937 ILE A C 1
ATOM 491 O O . ILE A 1 67 ? 59.369 69.802 -0.003 1.00 16.15 937 ILE A O 1
ATOM 496 N N . LYS A 1 68 ? 58.674 71.774 -0.860 1.00 18.86 938 LYS A N 1
ATOM 497 C CA . LYS A 1 68 ? 57.979 71.232 -2.018 1.00 17.52 938 LYS A CA 1
ATOM 498 C C . LYS A 1 68 ? 57.500 72.371 -2.897 1.00 17.64 938 LYS A C 1
ATOM 499 O O . LYS A 1 68 ? 57.846 73.532 -2.650 1.00 11.86 938 LYS A O 1
ATOM 505 N N . THR A 1 69 ? 56.781 72.010 -3.968 1.00 15.63 939 THR A N 1
ATOM 506 C CA . THR A 1 69 ? 56.127 72.974 -4.880 1.00 9.60 939 THR A CA 1
ATOM 507 C C . THR A 1 69 ? 54.660 72.532 -4.823 1.00 11.91 939 THR A C 1
ATOM 508 O O . THR A 1 69 ? 54.379 71.358 -4.572 1.00 9.63 939 THR A O 1
ATOM 512 N N . ILE A 1 70 ? 53.729 73.473 -4.894 1.00 14.06 940 ILE A N 1
ATOM 513 C CA . ILE A 1 70 ? 52.299 73.140 -4.892 1.00 15.74 940 ILE A CA 1
ATOM 514 C C . ILE A 1 70 ? 51.807 73.728 -6.213 1.00 15.89 940 ILE A C 1
ATOM 515 O O . ILE A 1 70 ? 51.471 74.909 -6.285 1.00 18.02 940 ILE A O 1
ATOM 520 N N . GLY A 1 71 ? 51.741 72.900 -7.246 1.00 13.80 941 GLY A N 1
ATOM 521 C CA . GLY A 1 71 ? 51.356 73.404 -8.548 1.00 15.08 941 GLY A CA 1
ATOM 522 C C . GLY A 1 71 ? 52.547 74.195 -9.067 1.00 16.19 941 GLY A C 1
ATOM 523 O O . GLY A 1 71 ? 53.618 73.638 -9.313 1.00 19.99 941 GLY A O 1
ATOM 524 N N . SER A 1 72 ? 52.399 75.503 -9.189 1.00 14.71 942 SER A N 1
ATOM 525 C CA . SER A 1 72 ? 53.506 76.314 -9.669 1.00 15.38 942 SER A CA 1
ATOM 526 C C . SER A 1 72 ? 54.125 77.052 -8.522 1.00 20.22 942 SER A C 1
ATOM 527 O O . SER A 1 72 ? 55.076 77.815 -8.717 1.00 27.88 942 SER A O 1
ATOM 530 N N . THR A 1 73 ? 53.519 76.914 -7.338 1.00 19.80 943 THR A N 1
ATOM 531 C CA . THR A 1 73 ? 54.007 77.594 -6.141 1.00 19.98 943 THR A CA 1
ATOM 532 C C . THR A 1 73 ? 55.188 76.851 -5.567 1.00 17.21 943 THR A C 1
ATOM 533 O O . THR A 1 73 ? 55.192 75.625 -5.514 1.00 18.13 943 THR A O 1
ATOM 537 N N . TYR A 1 74 ? 56.200 77.610 -5.161 1.00 16.51 944 TYR A N 1
ATOM 538 C CA . TYR A 1 74 ? 57.443 77.062 -4.603 1.00 18.26 944 TYR A CA 1
ATOM 539 C C . TYR A 1 74 ? 57.470 77.294 -3.100 1.00 14.60 944 TYR A C 1
ATOM 540 O O . TYR A 1 74 ? 57.161 78.389 -2.642 1.00 14.19 944 TYR A O 1
ATOM 549 N N . MET A 1 75 ? 57.817 76.267 -2.337 1.00 12.81 945 MET A N 1
ATOM 550 C CA . MET A 1 75 ? 57.902 76.421 -0.900 1.00 15.28 945 MET A CA 1
ATOM 551 C C . MET A 1 75 ? 59.304 76.066 -0.424 1.00 15.95 945 MET A C 1
ATOM 552 O O . MET A 1 75 ? 59.808 74.978 -0.711 1.00 18.59 945 MET A O 1
ATOM 557 N N . ALA A 1 76 ? 59.950 77.013 0.259 1.00 14.55 946 ALA A N 1
ATOM 558 C CA . ALA A 1 76 ? 61.309 76.811 0.766 1.00 15.18 946 ALA A CA 1
ATOM 559 C C . ALA A 1 76 ? 61.456 77.325 2.188 1.00 17.43 946 ALA A C 1
ATOM 560 O O . ALA A 1 76 ? 60.536 77.963 2.720 1.00 12.48 946 ALA A O 1
ATOM 562 N N . ALA A 1 77 ? 62.628 77.100 2.790 1.00 15.05 947 ALA A N 1
ATOM 563 C CA . ALA A 1 77 ? 62.825 77.542 4.151 1.00 14.68 947 ALA A CA 1
ATOM 564 C C . ALA A 1 77 ? 64.238 77.459 4.690 1.00 17.55 947 ALA A C 1
ATOM 565 O O . ALA A 1 77 ? 64.978 76.505 4.416 1.00 15.14 947 ALA A O 1
ATOM 567 N N . THR A 1 78 ? 64.594 78.496 5.454 1.00 20.57 948 THR A N 1
ATOM 568 C CA . THR A 1 78 ? 65.875 78.588 6.132 1.00 19.16 948 THR A CA 1
ATOM 569 C C . THR A 1 78 ? 65.550 78.324 7.599 1.00 20.84 948 THR A C 1
ATOM 570 O O . THR A 1 78 ? 64.462 78.688 8.069 1.00 11.54 948 THR A O 1
ATOM 574 N N . GLY A 1 79 ? 66.472 77.667 8.303 1.00 21.76 949 GLY A N 1
ATOM 575 C CA . GLY A 1 79 ? 66.262 77.407 9.713 1.00 33.00 949 GLY A CA 1
ATOM 576 C C . GLY A 1 79 ? 65.986 75.981 10.122 1.00 35.62 949 GLY A C 1
ATOM 577 O O . GLY A 1 79 ? 65.967 75.688 11.314 1.00 38.98 949 GLY A O 1
ATOM 578 N N . LEU A 1 80 ? 65.768 75.094 9.159 1.00 36.74 950 LEU A N 1
ATOM 579 C CA . LEU A 1 80 ? 65.491 73.709 9.491 1.00 38.04 950 LEU A CA 1
ATOM 580 C C . LEU A 1 80 ? 66.780 72.954 9.790 1.00 43.61 950 LEU A C 1
ATOM 581 O O . LEU A 1 80 ? 66.751 71.758 10.088 1.00 49.67 950 LEU A O 1
ATOM 586 N N . SER A 1 81 ? 67.918 73.631 9.686 1.00 48.44 951 SER A N 1
ATOM 587 C CA . SER A 1 81 ? 69.198 72.968 9.936 1.00 56.37 951 SER A CA 1
ATOM 588 C C . SER A 1 81 ? 69.092 72.225 11.269 1.00 58.07 951 SER A C 1
ATOM 589 O O . SER A 1 81 ? 68.939 72.845 12.328 1.00 62.52 951 SER A O 1
ATOM 592 N N . ALA A 1 82 ? 69.091 70.897 11.211 1.00 56.35 952 ALA A N 1
ATOM 593 C CA . ALA A 1 82 ? 68.935 70.111 12.433 1.00 61.26 952 ALA A CA 1
ATOM 594 C C . ALA A 1 82 ? 70.196 69.566 13.165 1.00 62.35 952 ALA A C 1
ATOM 595 O O . ALA A 1 82 ? 70.600 68.406 13.014 1.00 59.62 952 ALA A O 1
ATOM 597 N N . ILE A 1 83 ? 70.815 70.438 13.952 1.00 65.39 953 ILE A N 1
ATOM 598 C CA . ILE A 1 83 ? 71.981 70.083 14.759 1.00 67.91 953 ILE A CA 1
ATOM 599 C C . ILE A 1 83 ? 71.792 70.843 16.081 1.00 70.49 953 ILE A C 1
ATOM 600 O O . ILE A 1 83 ? 72.494 71.817 16.372 1.00 70.89 953 ILE A O 1
ATOM 605 N N . PRO A 1 84 ? 70.855 70.362 16.917 1.00 72.24 954 PRO A N 1
ATOM 606 C CA . PRO A 1 84 ? 70.456 70.882 18.226 1.00 74.26 954 PRO A CA 1
ATOM 607 C C . PRO A 1 84 ? 71.235 72.108 18.699 1.00 76.76 954 PRO A C 1
ATOM 608 O O . PRO A 1 84 ? 72.202 71.997 19.462 1.00 76.75 954 PRO A O 1
ATOM 612 N N . SER A 1 85 ? 70.809 73.272 18.211 1.00 79.91 955 SER A N 1
ATOM 613 C CA . SER A 1 85 ? 71.445 74.544 18.546 1.00 82.01 955 SER A CA 1
ATOM 614 C C . SER A 1 85 ? 70.505 75.523 19.260 1.00 84.74 955 SER A C 1
ATOM 615 O O . SER A 1 85 ? 70.749 76.732 19.280 1.00 85.54 955 SER A O 1
ATOM 618 N N . GLN A 1 86 ? 69.437 74.996 19.850 1.00 87.06 956 GLN A N 1
ATOM 619 C CA . GLN A 1 86 ? 68.473 75.821 20.569 1.00 91.25 956 GLN A CA 1
ATOM 620 C C . GLN A 1 86 ? 67.830 75.030 21.713 1.00 94.14 956 GLN A C 1
ATOM 621 O O . GLN A 1 86 ? 67.995 75.442 22.885 1.00 95.18 956 GLN A O 1
ATOM 623 N N . GLN A 1 95 ? 72.129 84.740 13.546 1.00 79.02 965 GLN A N 1
ATOM 624 C CA . GLN A 1 95 ? 70.994 85.198 14.399 1.00 78.54 965 GLN A CA 1
ATOM 625 C C . GLN A 1 95 ? 69.693 85.250 13.603 1.00 76.53 965 GLN A C 1
ATOM 626 O O . GLN A 1 95 ? 68.913 84.298 13.594 1.00 76.57 965 GLN A O 1
ATOM 628 N N . TYR A 1 96 ? 69.451 86.390 12.968 1.00 72.76 966 TYR A N 1
ATOM 629 C CA . TYR A 1 96 ? 68.264 86.597 12.154 1.00 68.23 966 TYR A CA 1
ATOM 630 C C . TYR A 1 96 ? 68.725 86.741 10.702 1.00 62.96 966 TYR A C 1
ATOM 631 O O . TYR A 1 96 ? 68.061 87.339 9.858 1.00 62.76 966 TYR A O 1
ATOM 640 N N . MET A 1 97 ? 69.892 86.169 10.452 1.00 55.66 967 MET A N 1
ATOM 641 C CA . MET A 1 97 ? 70.549 86.152 9.166 1.00 52.09 967 MET A CA 1
ATOM 642 C C . MET A 1 97 ? 69.757 85.283 8.206 1.00 49.58 967 MET A C 1
ATOM 643 O O . MET A 1 97 ? 69.495 85.676 7.075 1.00 53.94 967 MET A O 1
ATOM 645 N N . HIS A 1 98 ? 69.331 84.122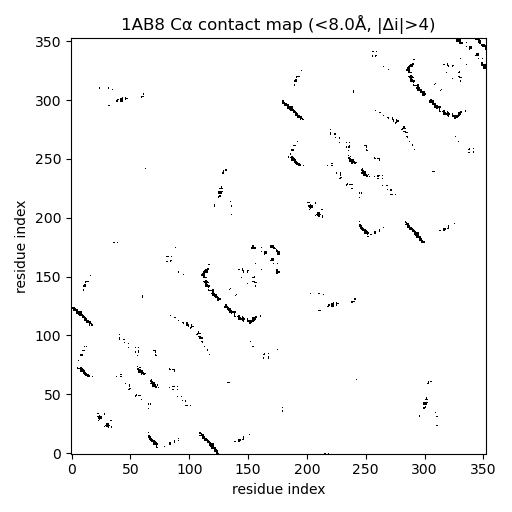 8.681 1.00 45.35 968 HIS A N 1
ATOM 646 C CA . HIS A 1 98 ? 68.571 83.205 7.858 1.00 43.87 968 HIS A CA 1
ATOM 647 C C . HIS A 1 98 ? 67.231 83.769 7.368 1.00 43.42 968 HIS A C 1
ATOM 648 O O . HIS A 1 98 ? 66.589 83.176 6.500 1.00 45.73 968 HIS A O 1
ATOM 655 N N . ILE A 1 99 ? 66.778 84.871 7.964 1.00 40.18 969 ILE A N 1
ATOM 656 C CA . ILE A 1 99 ? 65.542 85.527 7.522 1.00 38.38 969 ILE A CA 1
ATOM 657 C C . ILE A 1 99 ? 65.918 86.447 6.361 1.00 36.10 969 ILE A C 1
ATOM 658 O O . ILE A 1 99 ? 65.109 86.723 5.487 1.00 36.00 969 ILE A O 1
ATOM 663 N N . GLY A 1 100 ? 67.160 86.919 6.378 1.00 34.45 970 GLY A N 1
ATOM 664 C CA . GLY A 1 100 ? 67.662 87.773 5.325 1.00 33.26 970 GLY A CA 1
ATOM 665 C C . GLY A 1 100 ? 68.052 86.917 4.140 1.00 34.39 970 GLY A C 1
ATOM 666 O O . GLY A 1 100 ? 68.051 87.383 3.006 1.00 37.22 970 GLY A O 1
ATOM 667 N N . THR A 1 101 ? 68.395 85.661 4.402 1.00 29.20 971 THR A N 1
ATOM 668 C CA . THR A 1 101 ? 68.767 84.734 3.349 1.00 26.07 971 THR A CA 1
ATOM 669 C C . THR A 1 101 ? 67.550 84.379 2.515 1.00 26.22 971 THR A C 1
ATOM 670 O O . THR A 1 101 ? 67.630 84.249 1.303 1.00 33.02 971 THR A O 1
ATOM 674 N N . MET A 1 102 ? 66.408 84.279 3.164 1.00 27.05 972 MET A N 1
ATOM 675 C CA . MET A 1 102 ? 65.183 83.937 2.479 1.00 29.07 972 MET A CA 1
ATOM 676 C C . MET A 1 102 ? 64.748 85.016 1.520 1.00 34.33 972 MET A C 1
ATOM 677 O O . MET A 1 102 ? 64.092 84.726 0.532 1.00 42.48 972 MET A O 1
ATOM 682 N N . VAL A 1 103 ? 65.074 86.265 1.833 1.00 38.13 973 VAL A N 1
ATOM 683 C CA . VAL A 1 103 ? 64.726 87.393 0.968 1.00 38.69 973 VAL A CA 1
ATOM 684 C C . VAL A 1 103 ? 65.660 87.426 -0.244 1.00 40.01 973 VAL A C 1
ATOM 685 O O . VAL A 1 103 ? 65.259 87.794 -1.347 1.00 38.79 973 VAL A O 1
ATOM 689 N N . GLU A 1 104 ? 66.907 87.029 -0.024 1.00 39.92 974 GLU A N 1
ATOM 690 C CA . GLU A 1 104 ? 67.888 86.991 -1.087 1.00 43.29 974 GLU A CA 1
ATOM 691 C C . GLU A 1 104 ? 67.536 85.874 -2.050 1.00 42.72 974 GLU A C 1
ATOM 692 O O . GLU A 1 104 ? 67.767 85.987 -3.248 1.00 42.26 974 GLU A O 1
ATOM 698 N N . PHE A 1 105 ? 66.968 84.797 -1.513 1.00 40.70 975 PHE A N 1
ATOM 699 C CA . PHE A 1 105 ? 66.562 83.649 -2.313 1.00 33.23 975 PHE A CA 1
ATOM 700 C C . PHE A 1 105 ? 65.333 83.982 -3.187 1.00 33.39 975 PHE A C 1
ATOM 701 O O . PHE A 1 105 ? 65.236 83.523 -4.321 1.00 32.20 975 PHE A O 1
ATOM 709 N N . ALA A 1 106 ? 64.409 84.785 -2.660 1.00 31.08 976 ALA A N 1
ATOM 710 C CA . ALA A 1 106 ? 63.218 85.166 -3.408 1.00 28.87 976 ALA A CA 1
ATOM 711 C C . ALA A 1 106 ? 63.605 86.145 -4.512 1.00 31.05 976 ALA A C 1
ATOM 712 O O . ALA A 1 106 ? 63.010 86.149 -5.587 1.00 37.73 976 ALA A O 1
ATOM 714 N N . TYR A 1 107 ? 64.600 86.983 -4.249 1.00 32.18 977 TYR A N 1
ATOM 715 C CA . TYR A 1 107 ? 65.063 87.917 -5.267 1.00 28.70 977 TYR A CA 1
ATOM 716 C C . TYR A 1 107 ? 65.644 87.047 -6.368 1.00 25.43 977 TYR A C 1
ATOM 717 O O . TYR A 1 107 ? 65.358 87.242 -7.539 1.00 26.56 977 TYR A O 1
ATOM 726 N N . ALA A 1 108 ? 66.401 86.035 -5.959 1.00 23.06 978 ALA A N 1
ATOM 727 C CA . ALA A 1 108 ? 67.019 85.102 -6.876 1.00 25.13 978 ALA A CA 1
ATOM 728 C C . ALA A 1 108 ? 65.967 84.317 -7.673 1.00 29.70 978 ALA A C 1
ATOM 729 O O . ALA A 1 108 ? 66.209 83.889 -8.797 1.00 35.34 978 ALA A O 1
ATOM 731 N N . LEU A 1 109 ? 64.788 84.098 -7.112 1.00 32.64 979 LEU A N 1
ATOM 732 C CA . LEU A 1 109 ? 63.784 83.365 -7.884 1.00 32.80 979 LEU A CA 1
ATOM 733 C C . LEU A 1 109 ? 63.270 84.293 -8.970 1.00 32.15 979 LEU A C 1
ATOM 734 O O . LEU A 1 109 ? 63.034 83.871 -10.093 1.00 35.02 979 LEU A O 1
ATOM 739 N N . VAL A 1 110 ? 63.150 85.570 -8.635 1.00 31.81 980 VAL A N 1
ATOM 740 C CA . VAL A 1 110 ? 62.659 86.547 -9.583 1.00 33.29 980 VAL A CA 1
ATOM 741 C C . VAL A 1 110 ? 63.599 86.655 -10.762 1.00 30.85 980 VAL A C 1
ATOM 742 O O . VAL A 1 110 ? 63.170 86.540 -11.893 1.00 32.83 980 VAL A O 1
ATOM 746 N N . GLY A 1 111 ? 64.882 86.805 -10.482 1.00 28.21 981 GLY A N 1
ATOM 747 C CA . GLY A 1 111 ? 65.863 86.916 -11.539 1.00 30.14 981 GLY A CA 1
ATOM 748 C C . GLY A 1 111 ? 65.908 85.705 -12.453 1.00 34.59 981 GLY A C 1
ATOM 749 O O . GLY A 1 111 ? 66.240 85.831 -13.640 1.00 42.01 981 GLY A O 1
ATOM 750 N N . LYS A 1 112 ? 65.593 84.526 -11.921 1.00 33.21 982 LYS A N 1
ATOM 751 C CA . LYS A 1 112 ? 65.603 83.314 -12.745 1.00 29.79 982 LYS A CA 1
ATOM 752 C C . LYS A 1 112 ? 64.327 83.255 -13.568 1.00 27.16 982 LYS A C 1
ATOM 753 O O . LYS A 1 112 ? 64.336 82.743 -14.673 1.00 30.20 982 LYS A O 1
ATOM 759 N N . LEU A 1 113 ? 63.229 83.767 -13.013 1.00 24.06 983 LEU A N 1
ATOM 760 C CA . LEU A 1 113 ? 61.954 83.788 -13.709 1.00 20.36 983 LEU A CA 1
ATOM 761 C C . LEU A 1 113 ? 62.103 84.746 -14.887 1.00 26.73 983 LEU A C 1
ATOM 762 O O . LEU A 1 113 ? 61.565 84.517 -15.955 1.00 26.68 983 LEU A O 1
ATOM 767 N N . ASP A 1 114 ? 62.858 85.817 -14.670 1.00 30.72 984 ASP A N 1
ATOM 768 C CA . ASP A 1 114 ? 63.103 86.830 -15.685 1.00 30.99 984 ASP A CA 1
ATOM 769 C C . ASP A 1 114 ? 63.903 86.269 -16.834 1.00 29.73 984 ASP A C 1
ATOM 770 O O . ASP A 1 114 ? 63.518 86.417 -17.973 1.00 36.61 984 ASP A O 1
ATOM 775 N N . ALA A 1 115 ? 65.004 85.599 -16.544 1.00 29.66 985 ALA A N 1
ATOM 776 C CA . ALA A 1 115 ? 65.803 85.001 -17.603 1.00 30.16 985 ALA A CA 1
ATOM 777 C C . ALA A 1 115 ? 64.941 84.042 -18.442 1.00 32.28 985 ALA A C 1
ATOM 778 O O . ALA A 1 115 ? 65.237 83.790 -19.606 1.00 36.14 985 ALA A O 1
ATOM 780 N N . ILE A 1 116 ? 63.858 83.534 -17.857 1.00 29.23 986 ILE A N 1
ATOM 781 C CA . ILE A 1 116 ? 62.979 82.609 -18.559 1.00 30.16 986 ILE A CA 1
ATOM 782 C C . ILE A 1 116 ? 61.930 83.340 -19.376 1.00 29.18 986 ILE A C 1
ATOM 783 O O . ILE A 1 116 ? 61.527 82.894 -20.443 1.00 29.48 986 ILE A O 1
ATOM 788 N N . ASN A 1 117 ? 61.465 84.459 -18.853 1.00 26.34 987 ASN A N 1
ATOM 789 C CA . ASN A 1 117 ? 60.486 85.248 -19.550 1.00 23.76 987 ASN A CA 1
ATOM 790 C C . ASN A 1 117 ? 61.062 85.790 -20.865 1.00 32.89 987 ASN A C 1
ATOM 791 O O . ASN A 1 117 ? 60.351 85.886 -21.863 1.00 35.49 987 ASN A O 1
ATOM 796 N N . LYS A 1 118 ? 62.357 86.107 -20.873 1.00 34.65 988 LYS A N 1
ATOM 797 C CA . LYS A 1 118 ? 62.991 86.659 -22.058 1.00 36.66 988 LYS A CA 1
ATOM 798 C C . LYS A 1 118 ? 63.446 85.616 -23.058 1.00 36.84 988 LYS A C 1
ATOM 799 O O . LYS A 1 118 ? 63.859 85.960 -24.157 1.00 45.50 988 LYS A O 1
ATOM 805 N N . HIS A 1 119 ? 63.402 84.348 -22.674 1.00 37.04 989 HIS A N 1
ATOM 806 C CA . HIS A 1 119 ? 63.789 83.261 -23.564 1.00 34.54 989 HIS A CA 1
ATOM 807 C C . HIS A 1 119 ? 62.538 82.537 -24.103 1.00 34.13 989 HIS A C 1
ATOM 808 O O . HIS A 1 119 ? 62.554 81.984 -25.196 1.00 38.09 989 HIS A O 1
ATOM 815 N N . SER A 1 120 ? 61.461 82.529 -23.327 1.00 30.47 990 SER A N 1
ATOM 816 C CA . SER A 1 120 ? 60.225 81.867 -23.734 1.00 22.65 990 SER A CA 1
ATOM 817 C C . SER A 1 120 ? 59.176 82.888 -24.168 1.00 24.19 990 SER A C 1
ATOM 818 O O . SER A 1 120 ? 58.033 82.529 -24.417 1.00 26.15 990 SER A O 1
ATOM 821 N N . PHE A 1 121 ? 59.563 84.160 -24.218 1.00 24.49 991 PHE A N 1
ATOM 822 C CA . PHE A 1 121 ? 58.678 85.252 -24.623 1.00 25.91 991 PHE A CA 1
ATOM 823 C C . PHE A 1 121 ? 57.409 85.302 -23.810 1.00 28.57 991 PHE A C 1
ATOM 824 O O . PHE A 1 121 ? 56.305 85.386 -24.351 1.00 34.53 991 PHE A O 1
ATOM 832 N N . ASN A 1 122 ? 57.606 85.319 -22.495 1.00 26.88 992 ASN A N 1
ATOM 833 C CA . ASN A 1 122 ? 56.536 85.370 -21.507 1.00 27.54 992 ASN A CA 1
ATOM 834 C C . ASN A 1 122 ? 56.776 86.505 -20.543 1.00 27.77 992 ASN A C 1
ATOM 835 O O . ASN A 1 122 ? 57.872 87.047 -20.485 1.00 31.78 992 ASN A O 1
ATOM 840 N N . ASP A 1 123 ? 55.748 86.872 -19.791 1.00 29.04 993 ASP A N 1
ATOM 841 C CA . ASP A 1 123 ? 55.855 87.919 -18.805 1.00 34.03 993 ASP A CA 1
ATOM 842 C C . ASP A 1 123 ? 55.354 87.454 -17.426 1.00 34.49 993 ASP A C 1
ATOM 843 O O . ASP A 1 123 ? 54.451 88.060 -16.845 1.00 37.16 993 ASP A O 1
ATOM 848 N N . PHE A 1 124 ? 55.937 86.381 -16.905 1.00 30.07 994 PHE A N 1
ATOM 849 C CA . PHE A 1 124 ? 55.534 85.865 -15.610 1.00 27.00 994 PHE A CA 1
ATOM 850 C C . PHE A 1 124 ? 56.043 86.717 -14.471 1.00 32.28 994 PHE A C 1
ATOM 851 O O . PHE A 1 124 ? 57.102 87.313 -14.558 1.00 34.66 994 PHE A O 1
ATOM 859 N N . LYS A 1 125 ? 55.272 86.775 -13.395 1.00 39.00 995 LYS A N 1
ATOM 860 C CA . LYS A 1 125 ? 55.653 87.548 -12.215 1.00 37.26 995 LYS A CA 1
ATOM 861 C C . LYS A 1 125 ? 55.510 86.719 -10.923 1.00 33.32 995 LYS A C 1
ATOM 862 O O . LYS A 1 125 ? 54.543 85.968 -10.757 1.00 30.02 995 LYS A O 1
ATOM 868 N N . LEU A 1 126 ? 56.512 86.808 -10.046 1.00 28.69 996 LEU A N 1
ATOM 869 C CA . LEU A 1 126 ? 56.486 86.083 -8.768 1.00 25.83 996 LEU A CA 1
ATOM 870 C C . LEU A 1 126 ? 55.812 86.886 -7.679 1.00 25.38 996 LEU A C 1
ATOM 871 O O . LEU A 1 126 ? 56.051 88.075 -7.544 1.00 31.93 996 LEU A O 1
ATOM 876 N N . ARG A 1 127 ? 55.034 86.213 -6.848 1.00 23.46 997 ARG A N 1
ATOM 877 C CA . ARG A 1 127 ? 54.303 86.852 -5.753 1.00 21.64 997 ARG A CA 1
ATOM 878 C C . ARG A 1 127 ? 54.688 86.079 -4.492 1.00 24.89 997 ARG A C 1
ATOM 879 O O . ARG A 1 127 ? 54.128 85.031 -4.191 1.00 22.82 997 ARG A O 1
ATOM 887 N N . VAL A 1 128 ? 55.702 86.598 -3.804 1.00 28.78 998 VAL A N 1
ATOM 888 C CA . VAL A 1 128 ? 56.289 85.998 -2.608 1.00 28.49 998 VAL A CA 1
ATOM 889 C C . VAL A 1 128 ? 55.671 86.388 -1.271 1.00 26.33 998 VAL A C 1
ATOM 890 O O . VAL A 1 128 ? 55.277 87.529 -1.069 1.00 28.37 998 VAL A O 1
ATOM 894 N N . GLY A 1 129 ? 55.594 85.414 -0.367 1.00 27.55 999 GLY A N 1
ATOM 895 C CA . GLY A 1 129 ? 55.069 85.643 0.970 1.00 26.60 999 GLY A CA 1
ATOM 896 C C . GLY A 1 129 ? 56.062 85.050 1.964 1.00 26.09 999 GLY A C 1
ATOM 897 O O . GLY A 1 129 ? 56.285 83.849 1.965 1.00 24.39 999 GLY A O 1
ATOM 898 N N . ILE A 1 130 ? 56.703 85.877 2.783 1.00 26.98 1000 ILE A N 1
ATOM 899 C CA . ILE A 1 130 ? 57.676 85.369 3.755 1.00 25.34 1000 ILE A CA 1
ATOM 900 C C . ILE A 1 130 ? 57.252 85.635 5.202 1.00 30.82 1000 IL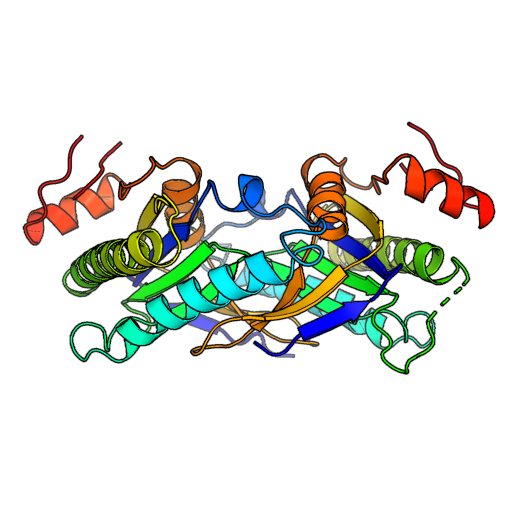E A C 1
ATOM 901 O O . ILE A 1 130 ? 56.578 86.634 5.500 1.00 33.34 1000 ILE A O 1
ATOM 906 N N . ASN A 1 131 ? 57.618 84.704 6.081 1.00 35.08 1001 ASN A N 1
ATOM 907 C CA . ASN A 1 131 ? 57.331 84.802 7.506 1.00 37.38 1001 ASN A CA 1
ATOM 908 C C . ASN A 1 131 ? 58.259 83.865 8.261 1.00 40.60 1001 ASN A C 1
ATOM 909 O O . ASN A 1 131 ? 58.673 82.838 7.723 1.00 38.83 1001 ASN A O 1
ATOM 914 N N . HIS A 1 132 ? 58.624 84.243 9.486 1.00 44.64 1002 HIS A N 1
ATOM 915 C CA . HIS A 1 132 ? 59.515 83.417 10.305 1.00 46.97 1002 HIS A CA 1
ATOM 916 C C . HIS A 1 132 ? 58.819 83.054 11.608 1.00 44.36 1002 HIS A C 1
ATOM 917 O O . HIS A 1 132 ? 57.872 83.717 12.008 1.00 43.95 1002 HIS A O 1
ATOM 924 N N . GLY A 1 133 ? 59.292 81.998 12.258 1.00 42.88 1003 GLY A N 1
ATOM 925 C CA . GLY A 1 133 ? 58.700 81.576 13.513 1.00 41.53 1003 GLY A CA 1
ATOM 926 C C . GLY A 1 133 ? 58.900 80.097 13.794 1.00 41.71 1003 GLY A C 1
ATOM 927 O O . GLY A 1 133 ? 59.611 79.409 13.053 1.00 44.24 1003 GLY A O 1
ATOM 928 N N . PRO A 1 134 ? 58.288 79.578 14.869 1.00 37.11 1004 PRO A N 1
ATOM 929 C CA . PRO A 1 134 ? 58.360 78.176 15.296 1.00 33.57 1004 PRO A CA 1
ATOM 930 C C . PRO A 1 134 ? 57.591 77.322 14.294 1.00 28.35 1004 PRO A C 1
ATOM 931 O O . PRO A 1 134 ? 56.522 77.707 13.832 1.00 33.21 1004 PRO A O 1
ATOM 935 N N . VAL A 1 135 ? 58.081 76.121 14.037 1.00 25.51 1005 VAL A N 1
ATOM 936 C CA . VAL A 1 135 ? 57.481 75.249 13.044 1.00 23.97 1005 VAL A CA 1
ATOM 937 C C . VAL A 1 135 ? 57.641 73.794 13.455 1.00 27.13 1005 VAL A C 1
ATOM 938 O O . VAL A 1 135 ? 58.534 73.461 14.234 1.00 34.89 1005 VAL A O 1
ATOM 942 N N . ILE A 1 136 ? 56.786 72.927 12.926 1.00 24.04 1006 ILE A N 1
ATOM 943 C CA . ILE A 1 136 ? 56.894 71.496 13.207 1.00 25.30 1006 ILE A CA 1
ATOM 944 C C . ILE A 1 136 ? 57.051 70.810 11.853 1.00 26.87 1006 ILE A C 1
ATOM 945 O O . ILE A 1 136 ? 56.123 70.803 11.055 1.00 29.88 1006 ILE A O 1
ATOM 950 N N . ALA A 1 137 ? 58.237 70.302 11.558 1.00 24.94 1007 ALA A N 1
ATOM 951 C CA . ALA A 1 137 ? 58.438 69.575 10.315 1.00 27.23 1007 ALA A CA 1
ATOM 952 C C . ALA A 1 137 ? 57.972 68.184 10.660 1.00 29.79 1007 ALA A C 1
ATOM 953 O O . ALA A 1 137 ? 58.098 67.777 11.801 1.00 36.30 1007 ALA A O 1
ATOM 955 N N . GLY A 1 138 ? 57.414 67.458 9.703 1.00 33.48 1008 GLY A N 1
ATOM 956 C CA . GLY A 1 138 ? 56.944 66.106 9.979 1.00 31.36 1008 GLY A CA 1
ATOM 957 C C . GLY A 1 138 ? 56.380 65.426 8.752 1.00 33.83 1008 GLY A C 1
ATOM 958 O O . GLY A 1 138 ? 55.995 66.088 7.802 1.00 43.29 1008 GLY A O 1
ATOM 959 N N . VAL A 1 139 ? 56.331 64.101 8.771 1.00 34.66 1009 VAL A N 1
ATOM 960 C CA . VAL A 1 139 ? 55.824 63.307 7.653 1.00 31.41 1009 VAL A CA 1
ATOM 961 C C . VAL A 1 139 ? 54.444 62.752 7.967 1.00 31.82 1009 VAL A C 1
ATOM 962 O O . VAL A 1 139 ? 54.251 62.146 9.003 1.00 38.28 1009 VAL A O 1
ATOM 966 N N . ILE A 1 140 ? 53.487 62.953 7.071 1.00 34.59 1010 ILE A N 1
ATOM 967 C CA . ILE A 1 140 ? 52.117 62.467 7.268 1.00 35.83 1010 ILE A CA 1
ATOM 968 C C . ILE A 1 140 ? 51.700 61.440 6.193 1.00 36.80 1010 ILE A C 1
ATOM 969 O O . ILE A 1 140 ? 52.102 61.534 5.019 1.00 39.02 1010 ILE A O 1
ATOM 974 N N . GLY A 1 141 ? 50.910 60.450 6.603 1.00 34.93 1011 GLY A N 1
ATOM 975 C CA . GLY A 1 141 ? 50.415 59.461 5.659 1.00 34.20 1011 GLY A CA 1
ATOM 976 C C . GLY A 1 141 ? 51.202 58.185 5.473 1.00 31.84 1011 GLY A C 1
ATOM 977 O O . GLY A 1 141 ? 52.426 58.216 5.370 1.00 35.23 1011 GLY A O 1
ATOM 978 N N . ALA A 1 142 ? 50.472 57.065 5.442 1.00 31.72 1012 ALA A N 1
ATOM 979 C CA . ALA A 1 142 ? 51.028 55.720 5.249 1.00 34.26 1012 ALA A CA 1
ATOM 980 C C . ALA A 1 142 ? 51.470 55.573 3.799 1.00 37.59 1012 ALA A C 1
ATOM 981 O O . ALA A 1 142 ? 52.640 55.267 3.539 1.00 40.29 1012 ALA A O 1
ATOM 983 N N . GLN A 1 143 ? 50.519 55.731 2.871 1.00 36.71 1013 GLN A N 1
ATOM 984 C CA . GLN A 1 143 ? 50.819 55.691 1.439 1.00 39.57 1013 GLN A CA 1
ATOM 985 C C . GLN A 1 143 ? 51.423 57.031 1.065 1.00 40.84 1013 GLN A C 1
ATOM 986 O O . GLN A 1 143 ? 51.026 58.057 1.606 1.00 40.54 1013 GLN A O 1
ATOM 992 N N . LYS A 1 144 ? 52.386 57.013 0.147 1.00 44.40 1014 LYS A N 1
ATOM 993 C CA . LYS A 1 144 ? 53.082 58.224 -0.290 1.00 45.68 1014 LYS A CA 1
ATOM 994 C C . LYS A 1 144 ? 53.283 59.196 0.861 1.00 45.01 1014 LYS A C 1
ATOM 995 O O . LYS A 1 144 ? 52.782 60.321 0.807 1.00 45.73 1014 LYS A O 1
ATOM 1001 N N . PRO A 1 145 ? 53.967 58.762 1.940 1.00 43.95 1015 PRO A N 1
ATOM 1002 C CA . PRO A 1 145 ? 54.204 59.650 3.087 1.00 46.99 1015 PRO A CA 1
ATOM 1003 C C . PRO A 1 145 ? 54.870 60.929 2.574 1.00 47.03 1015 PRO A C 1
ATOM 1004 O O . PRO A 1 145 ? 55.666 60.875 1.633 1.00 52.52 1015 PRO A O 1
ATOM 1008 N N . GLN A 1 146 ? 54.524 62.077 3.140 1.00 40.52 1016 GLN A N 1
ATOM 1009 C CA . GLN A 1 146 ? 55.141 63.302 2.682 1.00 38.24 1016 GLN A CA 1
ATOM 1010 C C . GLN A 1 146 ? 55.486 64.253 3.795 1.00 38.67 1016 GLN A C 1
ATOM 1011 O O . GLN A 1 146 ? 54.672 64.542 4.664 1.00 44.47 1016 GLN A O 1
ATOM 1017 N N . TYR A 1 147 ? 56.715 64.739 3.743 1.00 36.98 1017 TYR A N 1
ATOM 1018 C CA . TYR A 1 147 ? 57.252 65.666 4.718 1.00 38.02 1017 TYR A CA 1
ATOM 1019 C C . TYR A 1 147 ? 56.738 67.102 4.549 1.00 36.56 1017 TYR A C 1
ATOM 1020 O O . TYR A 1 147 ? 56.331 67.487 3.453 1.00 43.22 1017 TYR A O 1
ATOM 1029 N N . ASP A 1 148 ? 56.676 67.856 5.650 1.00 32.29 1018 ASP A N 1
ATOM 1030 C CA . ASP A 1 148 ? 56.324 69.274 5.580 1.00 33.34 1018 ASP A CA 1
ATOM 1031 C C . ASP A 1 148 ? 56.869 70.110 6.658 1.00 31.10 1018 ASP A C 1
ATOM 1032 O O . ASP A 1 148 ? 57.822 69.786 7.342 1.00 36.54 1018 ASP A O 1
ATOM 1037 N N . ILE A 1 149 ? 56.220 71.246 6.755 1.00 25.75 1019 ILE A N 1
ATOM 1038 C CA . ILE A 1 149 ? 56.527 72.233 7.710 1.00 27.00 1019 ILE A CA 1
ATOM 1039 C C . ILE A 1 149 ? 55.095 72.627 8.021 1.00 30.73 1019 ILE A C 1
ATOM 1040 O O . ILE A 1 149 ? 54.373 73.089 7.145 1.00 37.55 1019 ILE A O 1
ATOM 1045 N N . TRP A 1 150 ? 54.636 72.282 9.218 1.00 29.66 1020 TRP A N 1
ATOM 1046 C CA . TRP A 1 150 ? 53.276 72.582 9.636 1.00 22.04 1020 TRP A CA 1
ATOM 1047 C C . TRP A 1 150 ? 53.336 73.670 10.663 1.00 24.05 1020 TRP A C 1
ATOM 1048 O O . TRP A 1 150 ? 54.397 73.936 11.218 1.00 28.07 1020 TRP A O 1
ATOM 1059 N N . GLY A 1 151 ? 52.217 74.330 10.902 1.00 20.15 1021 GLY A N 1
ATOM 1060 C CA . GLY A 1 151 ? 52.247 75.362 11.907 1.00 29.07 1021 GLY A CA 1
ATOM 1061 C C . GLY A 1 151 ? 51.529 76.619 11.522 1.00 35.14 1021 GLY A C 1
ATOM 1062 O O . GLY A 1 151 ? 50.892 76.662 10.477 1.00 42.34 1021 GLY A O 1
ATOM 1063 N N . ASN A 1 152 ? 51.594 77.624 12.390 1.00 35.93 1022 ASN A N 1
ATOM 1064 C CA . ASN A 1 152 ? 50.957 78.895 12.127 1.00 34.28 1022 ASN A CA 1
ATOM 1065 C C . ASN A 1 152 ? 51.911 79.840 11.416 1.00 30.40 1022 ASN A C 1
ATOM 1066 O O . ASN A 1 152 ? 51.481 80.666 10.623 1.00 32.62 1022 ASN A O 1
ATOM 1071 N N . THR A 1 153 ? 53.209 79.719 11.665 1.00 27.55 1023 THR A N 1
ATOM 1072 C CA . THR A 1 153 ? 54.133 80.608 10.973 1.00 29.80 1023 THR A CA 1
ATOM 1073 C C . THR A 1 153 ? 54.084 80.256 9.498 1.00 26.30 1023 THR A C 1
ATOM 1074 O O . THR A 1 153 ? 54.244 81.124 8.653 1.00 24.91 1023 THR A O 1
ATOM 1078 N N . VAL A 1 154 ? 53.762 78.993 9.213 1.00 24.09 1024 VAL A N 1
ATOM 1079 C CA . VAL A 1 154 ? 53.655 78.502 7.858 1.00 24.85 1024 VAL A CA 1
ATOM 1080 C C . VAL A 1 154 ? 52.367 78.986 7.215 1.00 30.67 1024 VAL A C 1
ATOM 1081 O O . VAL A 1 154 ? 52.396 79.543 6.115 1.00 31.85 1024 VAL A O 1
ATOM 1085 N N . ASN A 1 155 ? 51.240 78.759 7.881 1.00 31.37 1025 ASN A N 1
ATOM 1086 C CA . ASN A 1 155 ? 49.972 79.217 7.340 1.00 30.09 1025 ASN A CA 1
ATOM 1087 C C . ASN A 1 155 ? 49.996 80.741 7.162 1.00 29.43 1025 ASN A C 1
ATOM 1088 O O . ASN A 1 155 ? 49.270 81.273 6.320 1.00 34.14 1025 ASN A O 1
ATOM 1093 N N . VAL A 1 156 ? 50.841 81.440 7.921 1.00 20.83 1026 VAL A N 1
ATOM 1094 C CA . VAL A 1 156 ? 50.941 82.889 7.781 1.00 21.26 1026 VAL A CA 1
ATOM 1095 C C . VAL A 1 156 ? 51.885 83.228 6.628 1.00 27.44 1026 VAL A C 1
ATOM 1096 O O . VAL A 1 156 ? 51.626 84.152 5.859 1.00 29.98 1026 VAL A O 1
ATOM 1100 N N . ALA A 1 157 ? 52.972 82.467 6.497 1.00 28.12 1027 ALA A N 1
ATOM 1101 C CA . ALA A 1 157 ? 53.910 82.660 5.394 1.00 26.28 1027 ALA A CA 1
ATOM 1102 C C . ALA A 1 157 ? 53.058 82.524 4.134 1.00 28.62 1027 ALA A C 1
ATOM 1103 O O . ALA A 1 157 ? 53.071 83.379 3.259 1.00 29.99 1027 ALA A O 1
ATOM 1105 N N . SER A 1 158 ? 52.249 81.476 4.105 1.00 28.86 1028 SER A N 1
ATOM 1106 C CA . SER A 1 158 ? 51.349 81.237 3.001 1.00 31.76 1028 SER A CA 1
ATOM 1107 C C . SER A 1 158 ? 50.373 82.393 2.824 1.00 32.97 1028 SER A C 1
ATOM 1108 O O . SER A 1 158 ? 50.162 82.860 1.714 1.00 34.40 1028 SER A O 1
ATOM 1111 N N . ARG A 1 159 ? 49.768 82.860 3.906 1.00 33.50 1029 ARG A N 1
ATOM 1112 C CA . ARG A 1 159 ? 48.816 83.949 3.763 1.00 30.63 1029 ARG A CA 1
ATOM 1113 C C . ARG A 1 159 ? 49.475 85.188 3.156 1.00 28.97 1029 ARG A C 1
ATOM 1114 O O . ARG A 1 159 ? 48.858 85.878 2.342 1.00 24.58 1029 ARG A O 1
ATOM 1116 N N . MET A 1 160 ? 50.745 85.419 3.489 1.00 27.28 1030 MET A N 1
ATOM 1117 C CA . MET A 1 160 ? 51.465 86.574 2.956 1.00 32.67 1030 MET A CA 1
ATOM 1118 C C . MET A 1 160 ? 51.534 86.476 1.440 1.00 34.65 1030 MET A C 1
ATOM 1119 O O . MET A 1 160 ? 51.439 87.485 0.749 1.00 37.11 1030 MET A O 1
ATOM 1124 N N . ASP A 1 161 ? 51.694 85.252 0.940 1.00 34.92 1031 ASP A N 1
ATOM 1125 C CA . ASP A 1 161 ? 51.756 84.976 -0.492 1.00 34.05 1031 ASP A CA 1
ATOM 1126 C C . ASP A 1 161 ? 50.373 85.172 -1.117 1.00 33.65 1031 ASP A C 1
ATOM 1127 O O . ASP A 1 161 ? 50.200 86.018 -1.993 1.00 28.44 1031 ASP A O 1
ATOM 1132 N N . SER A 1 162 ? 49.402 84.376 -0.679 1.00 31.76 1032 SER A N 1
ATOM 1133 C CA . SER A 1 162 ? 48.053 84.439 -1.221 1.00 34.26 1032 SER A CA 1
ATOM 1134 C C . SER A 1 162 ? 47.346 85.789 -1.167 1.00 35.18 1032 SER A C 1
ATOM 1135 O O . SER A 1 162 ? 46.373 85.999 -1.889 1.00 44.25 1032 SER A O 1
ATOM 1138 N N . THR A 1 163 ? 47.812 86.699 -0.321 1.00 34.86 1033 THR A N 1
ATOM 1139 C CA . THR A 1 163 ? 47.205 88.029 -0.225 1.00 36.99 1033 THR A CA 1
ATOM 1140 C C . THR A 1 163 ? 48.267 89.033 -0.623 1.00 38.66 1033 THR A C 1
ATOM 1141 O O . THR A 1 163 ? 48.145 90.228 -0.355 1.00 40.77 1033 THR A O 1
ATOM 1145 N N . GLY A 1 164 ? 49.328 88.523 -1.230 1.00 40.04 1034 GLY A N 1
ATOM 1146 C CA . GLY A 1 164 ? 50.432 89.365 -1.627 1.00 40.52 1034 GLY A CA 1
ATOM 1147 C C . GLY A 1 164 ? 50.178 90.142 -2.881 1.00 37.78 1034 GLY A C 1
ATOM 1148 O O . GLY A 1 164 ? 49.045 90.226 -3.331 1.00 31.41 1034 GLY A O 1
ATOM 1149 N N . VAL A 1 165 ? 51.243 90.735 -3.409 1.00 40.81 1035 VAL A N 1
ATOM 1150 C CA . VAL A 1 165 ? 51.183 91.531 -4.626 1.00 43.39 1035 VAL A CA 1
ATOM 1151 C C . VAL A 1 165 ? 52.229 91.049 -5.623 1.00 42.66 1035 VAL A C 1
ATOM 1152 O O . VAL A 1 165 ? 53.368 90.738 -5.248 1.00 43.76 1035 VAL A O 1
ATOM 1156 N N . LEU A 1 166 ? 51.832 90.988 -6.892 1.00 39.72 1036 LEU A N 1
ATOM 1157 C CA . LEU A 1 166 ? 52.716 90.550 -7.963 1.00 36.83 1036 LEU A CA 1
ATOM 1158 C C . LEU A 1 166 ? 54.044 91.273 -7.894 1.00 42.39 1036 LEU A C 1
ATOM 1159 O O . LEU A 1 166 ? 54.111 92.448 -7.532 1.00 41.82 1036 LEU A O 1
ATOM 1164 N N . ASP A 1 167 ? 55.104 90.535 -8.191 1.00 45.62 1037 ASP A N 1
ATOM 1165 C CA . ASP A 1 167 ? 56.459 91.060 -8.215 1.00 47.43 1037 ASP A CA 1
ATOM 1166 C C . ASP A 1 167 ? 56.966 91.635 -6.896 1.00 48.52 1037 ASP A C 1
ATOM 1167 O O . ASP A 1 167 ? 58.052 92.223 -6.838 1.00 45.62 1037 ASP A O 1
ATOM 1172 N N . LYS A 1 168 ? 56.193 91.427 -5.832 1.00 51.99 1038 LYS A N 1
ATOM 1173 C CA . LYS A 1 168 ? 56.551 91.918 -4.501 1.00 50.70 1038 LYS A CA 1
ATOM 1174 C C . LYS A 1 168 ? 56.617 90.808 -3.452 1.00 46.04 1038 LYS A C 1
ATOM 1175 O O . LYS A 1 168 ? 56.062 89.722 -3.643 1.00 41.79 1038 LYS A O 1
ATOM 1181 N N . ILE A 1 169 ? 57.324 91.096 -2.359 1.00 42.99 1039 ILE A N 1
ATOM 1182 C CA . ILE A 1 169 ? 57.481 90.170 -1.237 1.00 39.63 1039 ILE A CA 1
ATOM 1183 C C . ILE A 1 169 ? 56.687 90.729 -0.076 1.00 37.73 1039 ILE A C 1
ATOM 1184 O O . ILE A 1 169 ? 57.074 91.750 0.478 1.00 41.01 1039 ILE A O 1
ATOM 1189 N N . GLN A 1 170 ? 55.569 90.111 0.279 1.00 34.67 1040 GLN A N 1
ATOM 1190 C CA . GLN A 1 170 ? 54.820 90.614 1.424 1.00 36.13 1040 GLN A CA 1
ATOM 1191 C C . GLN A 1 170 ? 55.412 89.965 2.679 1.00 39.38 1040 GLN A C 1
ATOM 1192 O O . GLN A 1 170 ? 55.807 88.801 2.652 1.00 40.88 1040 GLN A O 1
ATOM 1198 N N . VAL A 1 171 ? 55.505 90.725 3.766 1.00 43.99 1041 VAL A N 1
ATOM 1199 C CA . VAL A 1 171 ? 56.083 90.217 5.011 1.00 45.60 1041 VAL A CA 1
ATOM 1200 C C . VAL A 1 171 ? 55.324 90.769 6.229 1.00 50.11 1041 VAL A C 1
ATOM 1201 O O . VAL A 1 171 ? 54.918 91.925 6.233 1.00 51.78 1041 VAL A O 1
ATOM 1205 N N . THR A 1 172 ? 55.095 89.935 7.242 1.00 57.84 1042 THR A N 1
ATOM 1206 C CA . THR A 1 172 ? 54.364 90.361 8.450 1.00 66.60 1042 THR A CA 1
ATOM 1207 C C . THR A 1 172 ? 55.084 91.422 9.279 1.00 68.16 1042 THR A C 1
ATOM 1208 O O . THR A 1 172 ? 56.315 91.458 9.317 1.00 67.58 1042 THR A O 1
ATOM 1212 N N . GLU A 1 173 ? 54.299 92.239 9.983 1.00 71.84 1043 GLU A N 1
ATOM 1213 C CA . GLU A 1 173 ? 54.819 93.317 10.827 1.00 74.00 1043 GLU A CA 1
ATOM 1214 C C . GLU A 1 173 ? 56.069 92.882 11.582 1.00 73.37 1043 GLU A C 1
ATOM 1215 O O . GLU A 1 173 ? 57.111 93.533 11.495 1.00 74.30 1043 GLU A O 1
ATOM 1221 N N . GLU A 1 174 ? 55.968 91.728 12.243 1.00 75.22 1044 GLU A N 1
ATOM 1222 C CA . GLU A 1 174 ? 57.049 91.140 13.034 1.00 75.45 1044 GLU A CA 1
ATOM 1223 C C . GLU A 1 174 ? 58.337 90.922 12.239 1.00 74.41 1044 GLU A C 1
ATOM 1224 O O . GLU A 1 174 ? 59.397 91.418 12.619 1.00 74.36 1044 GLU A O 1
ATOM 1230 N N . THR A 1 175 ? 58.229 90.196 11.129 1.00 72.56 1045 THR A N 1
ATOM 1231 C CA . THR A 1 175 ? 59.377 89.890 10.281 1.00 68.42 1045 THR A CA 1
ATOM 1232 C C . THR A 1 175 ? 59.966 91.129 9.623 1.00 70.97 1045 THR A C 1
ATOM 1233 O O . THR A 1 175 ? 61.167 91.181 9.366 1.00 72.61 1045 THR A O 1
ATOM 1237 N N . SER A 1 176 ? 59.123 92.127 9.364 1.00 72.06 1046 SER A N 1
ATOM 1238 C CA . SER A 1 176 ? 59.563 93.366 8.725 1.00 71.31 1046 SER A CA 1
ATOM 1239 C C . SER A 1 176 ? 60.636 94.047 9.569 1.00 69.61 1046 SER A C 1
ATOM 1240 O O . SER A 1 176 ? 61.623 94.568 9.041 1.00 69.62 1046 SER A O 1
ATOM 1243 N N . LEU A 1 177 ? 60.453 93.982 10.887 1.00 64.25 1047 LEU A N 1
ATOM 1244 C CA . LEU A 1 177 ? 61.379 94.581 11.838 1.00 58.36 1047 LEU A CA 1
ATOM 1245 C C . LEU A 1 177 ? 62.732 93.901 11.782 1.00 55.31 1047 LEU A C 1
ATOM 1246 O O . LEU A 1 177 ? 63.762 94.572 11.656 1.00 55.15 1047 LEU A O 1
ATOM 1251 N N . ILE A 1 178 ? 62.725 92.570 11.869 1.00 51.38 1048 ILE A N 1
ATOM 1252 C CA . ILE A 1 178 ? 63.959 91.785 11.824 1.00 50.27 1048 ILE A CA 1
ATOM 1253 C C . ILE A 1 178 ? 64.698 92.097 10.534 1.00 54.08 1048 ILE A C 1
ATOM 1254 O O . ILE A 1 178 ? 65.929 92.129 10.503 1.00 55.47 1048 ILE A O 1
ATOM 1259 N N . LEU A 1 179 ? 63.933 92.331 9.471 1.00 57.39 1049 LEU A N 1
ATOM 1260 C CA . LEU A 1 179 ? 64.505 92.646 8.170 1.00 59.65 1049 LEU A CA 1
ATOM 1261 C C . LEU A 1 179 ? 65.198 93.995 8.198 1.00 62.80 1049 LEU A C 1
ATOM 1262 O O . LEU A 1 179 ? 66.289 94.141 7.644 1.00 65.01 1049 LEU A O 1
ATOM 1267 N N . GLN A 1 180 ? 64.601 94.955 8.902 1.00 66.43 1050 GLN A N 1
ATOM 1268 C CA . GLN A 1 180 ? 65.187 96.287 9.032 1.00 70.84 1050 GLN A CA 1
ATOM 1269 C C . GLN A 1 180 ? 66.481 96.187 9.824 1.00 69.77 1050 GLN A C 1
ATOM 1270 O O . GLN A 1 180 ? 67.451 96.886 9.539 1.00 70.07 1050 GLN A O 1
ATOM 1276 N N . THR A 1 181 ? 66.479 95.303 10.815 1.00 69.28 1051 THR A N 1
ATOM 1277 C CA . THR A 1 181 ? 67.645 95.060 11.652 1.00 71.96 1051 THR A CA 1
ATOM 1278 C C . THR A 1 181 ? 68.800 94.571 10.774 1.00 75.20 1051 THR A C 1
ATOM 1279 O O . THR A 1 181 ? 69.974 94.759 11.105 1.00 78.93 1051 THR A O 1
ATOM 1283 N N . LEU A 1 182 ? 68.452 93.950 9.649 1.00 74.70 1052 LEU A N 1
ATOM 1284 C CA . LEU A 1 182 ? 69.426 93.416 8.711 1.00 71.91 1052 LEU A CA 1
ATOM 1285 C C . LEU A 1 182 ? 69.814 94.418 7.630 1.00 72.15 1052 LEU A C 1
ATOM 1286 O O . LEU A 1 182 ? 70.948 94.406 7.159 1.00 74.60 1052 LEU A O 1
ATOM 1291 N N . GLY A 1 183 ? 68.867 95.258 7.215 1.00 70.90 1053 GLY A N 1
ATOM 1292 C CA . GLY A 1 183 ? 69.154 96.257 6.197 1.00 70.61 1053 GLY A CA 1
ATOM 1293 C C . GLY A 1 183 ? 68.083 96.470 5.137 1.00 69.98 1053 GLY A C 1
ATOM 1294 O O . GLY A 1 183 ? 68.209 97.375 4.308 1.00 70.89 1053 GLY A O 1
ATOM 1295 N N . TYR A 1 184 ? 66.997 95.701 5.216 1.00 66.60 1054 TYR A N 1
ATOM 1296 C CA . TYR A 1 184 ? 65.898 95.767 4.248 1.00 62.81 1054 TYR A CA 1
ATOM 1297 C C . TYR A 1 184 ? 64.892 96.907 4.392 1.00 63.96 1054 TYR A C 1
ATOM 1298 O O . TYR A 1 184 ? 64.255 97.062 5.428 1.00 62.01 1054 TYR A O 1
ATOM 1307 N N . THR A 1 185 ? 64.756 97.697 3.329 1.00 66.16 1055 THR A N 1
ATOM 1308 C CA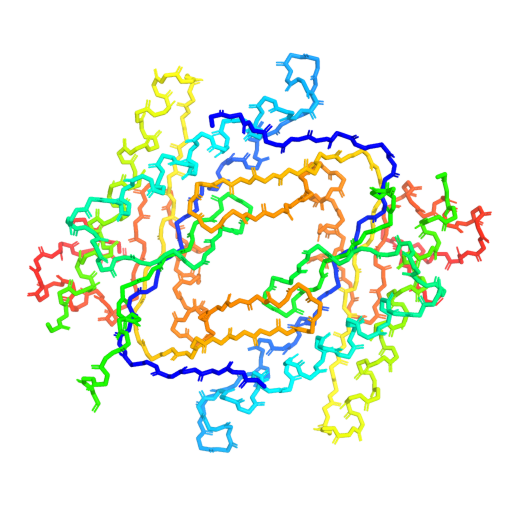 . THR A 1 185 ? 63.805 98.808 3.284 1.00 68.84 1055 THR A CA 1
ATOM 1309 C C . THR A 1 185 ? 62.435 98.159 3.362 1.00 67.08 1055 THR A C 1
ATOM 1310 O O . THR A 1 185 ? 62.129 97.281 2.571 1.00 67.46 1055 THR A O 1
ATOM 1314 N N . CYS A 1 186 ? 61.596 98.601 4.286 1.00 68.00 1056 CYS A N 1
ATOM 1315 C CA . CYS A 1 186 ? 60.299 97.971 4.416 1.00 69.85 1056 CYS A CA 1
ATOM 1316 C C . CYS A 1 186 ? 59.071 98.864 4.501 1.00 71.12 1056 CYS A C 1
ATOM 1317 O O . CYS A 1 186 ? 59.056 99.984 4.026 1.00 73.51 1056 CYS A O 1
ATOM 1320 N N . THR A 1 187 ? 58.104 98.848 3.336 1.00 72.43 1057 THR A N 1
ATOM 1321 C CA . THR A 1 187 ? 56.972 99.750 3.202 1.00 74.10 1057 THR A CA 1
ATOM 1322 C C . THR A 1 187 ? 55.778 99.400 4.093 1.00 72.53 1057 THR A C 1
ATOM 1323 O O . THR A 1 187 ? 55.942 99.305 5.304 1.00 73.25 1057 THR A O 1
ATOM 1327 N N . CYS A 1 188 ? 54.593 99.223 3.508 1.00 71.11 1058 CYS A N 1
ATOM 1328 C CA . CYS A 1 188 ? 53.368 98.918 4.258 1.00 76.16 1058 CYS A CA 1
ATOM 1329 C C . CYS A 1 188 ? 52.152 98.784 3.333 1.00 77.73 1058 CYS A C 1
ATOM 1330 O O . CYS A 1 188 ? 52.203 99.360 2.231 1.00 83.09 1058 CYS A O 1
ATOM 1333 N N . PHE A 1 204 ? 56.019 95.032 2.577 1.00 34.03 1074 PHE A N 1
ATOM 1334 C CA . PHE A 1 204 ? 56.714 94.737 1.303 1.00 38.95 1074 PHE A CA 1
ATOM 1335 C C . PHE A 1 204 ? 58.205 95.006 1.426 1.00 37.58 1074 PHE A C 1
ATOM 1336 O O . PHE A 1 204 ? 58.597 96.152 1.591 1.00 44.63 1074 PHE A O 1
ATOM 1344 N N . VAL A 1 205 ? 59.036 93.973 1.319 1.00 33.24 1075 VAL A N 1
ATOM 1345 C CA . VAL A 1 205 ? 60.484 94.157 1.413 1.00 35.44 1075 VAL A CA 1
ATOM 1346 C C . VAL A 1 205 ? 61.072 94.651 0.090 1.00 39.53 1075 VAL A C 1
ATOM 1347 O O . VAL A 1 205 ? 60.447 94.527 -0.958 1.00 43.99 1075 VAL A O 1
ATOM 1351 N N . ASN A 1 206 ? 62.266 95.233 0.156 1.00 42.91 1076 ASN A N 1
ATOM 1352 C CA . ASN A 1 206 ? 62.957 95.763 -1.010 1.00 46.91 1076 ASN A CA 1
ATOM 1353 C C . ASN A 1 206 ? 64.366 96.214 -0.605 1.00 52.80 1076 ASN A C 1
ATOM 1354 O O . ASN A 1 206 ? 65.106 95.389 -0.026 1.00 54.68 1076 ASN A O 1
ATOM 1356 N N . GLU B 1 5 ? 67.010 66.189 -17.698 1.00 83.95 875 GLU B N 1
ATOM 1357 C CA . GLU B 1 5 ? 66.789 67.170 -18.803 1.00 82.82 875 GLU B CA 1
ATOM 1358 C C . GLU B 1 5 ? 65.433 66.935 -19.461 1.00 82.53 875 GLU B C 1
ATOM 1359 O O . GLU B 1 5 ? 64.819 67.864 -19.993 1.00 81.80 875 GLU B O 1
ATOM 1361 N N . GLU B 1 6 ? 64.962 65.691 -19.391 1.00 82.62 876 GLU B N 1
ATOM 1362 C CA . GLU B 1 6 ? 63.684 65.303 -19.984 1.00 82.17 876 GLU B CA 1
ATOM 1363 C C . GLU B 1 6 ? 62.548 65.390 -18.965 1.00 78.98 876 GLU B C 1
ATOM 1364 O O . GLU B 1 6 ? 62.701 64.943 -17.821 1.00 79.35 876 GLU B O 1
ATOM 1370 N N . LEU B 1 7 ? 61.422 65.977 -19.382 1.00 71.10 877 LEU B N 1
ATOM 1371 C CA . LEU B 1 7 ? 60.248 66.098 -18.526 1.00 61.93 877 LEU B CA 1
ATOM 1372 C C . LEU B 1 7 ? 59.443 64.807 -18.625 1.00 56.51 877 LEU B C 1
ATOM 1373 O O . LEU B 1 7 ? 58.921 64.472 -19.690 1.00 56.98 877 LEU B O 1
ATOM 1378 N N . TYR B 1 8 ? 59.347 64.108 -17.500 1.00 49.49 878 TYR B N 1
ATOM 1379 C CA . TYR B 1 8 ? 58.639 62.835 -17.375 1.00 46.75 878 TYR B CA 1
ATOM 1380 C C . TYR B 1 8 ? 57.142 63.059 -17.550 1.00 42.57 878 TYR B C 1
ATOM 1381 O O . TYR B 1 8 ? 56.518 63.650 -16.692 1.00 45.82 878 TYR B O 1
ATOM 1390 N N . HIS B 1 9 ? 56.543 62.568 -18.624 1.00 37.16 879 HIS B N 1
ATOM 1391 C CA . HIS B 1 9 ? 55.115 62.804 -18.823 1.00 40.44 879 HIS B CA 1
ATOM 1392 C C . HIS B 1 9 ? 54.439 61.640 -19.496 1.00 43.39 879 HIS B C 1
ATOM 1393 O O . HIS B 1 9 ? 55.063 60.913 -20.261 1.00 47.60 879 HIS B O 1
ATOM 1400 N N . GLN B 1 10 ? 53.141 61.521 -19.247 1.00 40.34 880 GLN B N 1
ATOM 1401 C CA . GLN B 1 10 ? 52.305 60.472 -19.804 1.00 40.77 880 GLN B CA 1
ATOM 1402 C C . GLN B 1 10 ? 50.920 61.081 -19.819 1.00 40.29 880 GLN B C 1
ATOM 1403 O O . GLN B 1 10 ? 50.470 61.622 -18.813 1.00 42.59 880 GLN B O 1
ATOM 1409 N N . SER B 1 11 ? 50.253 61.058 -20.960 1.00 40.10 881 SER B N 1
ATOM 1410 C CA . SER B 1 11 ? 48.913 61.609 -20.996 1.00 39.37 881 SER B CA 1
ATOM 1411 C C . SER B 1 11 ? 47.935 60.460 -20.829 1.00 41.45 881 SER B C 1
ATOM 1412 O O . SER B 1 11 ? 48.215 59.317 -21.205 1.00 47.72 881 SER B O 1
ATOM 1415 N N . TYR B 1 12 ? 46.800 60.762 -20.223 1.00 37.09 882 TYR B N 1
ATOM 1416 C CA . TYR B 1 12 ? 45.746 59.784 -19.994 1.00 34.10 882 TYR B CA 1
ATOM 1417 C C . TYR B 1 12 ? 44.491 60.499 -20.369 1.00 37.68 882 TYR B C 1
ATOM 1418 O O . TYR B 1 12 ? 44.428 61.716 -20.265 1.00 37.93 882 TYR B O 1
ATOM 1427 N N . ASP B 1 13 ? 43.517 59.778 -20.894 1.00 46.74 883 ASP B N 1
ATOM 1428 C CA . ASP B 1 13 ? 42.266 60.437 -21.180 1.00 53.24 883 ASP B CA 1
ATOM 1429 C C . ASP B 1 13 ? 41.253 59.755 -20.298 1.00 53.49 883 ASP B C 1
ATOM 1430 O O . ASP B 1 13 ? 41.379 58.566 -19.985 1.00 52.70 883 ASP B O 1
ATOM 1435 N N . CYS B 1 14 ? 40.298 60.541 -19.825 1.00 53.14 884 CYS B N 1
ATOM 1436 C CA . CYS B 1 14 ? 39.260 60.038 -18.946 1.00 50.80 884 CYS B CA 1
ATOM 1437 C C . CYS B 1 14 ? 39.799 59.395 -17.667 1.00 46.37 884 CYS B C 1
ATOM 1438 O O . CYS B 1 14 ? 39.951 58.174 -17.588 1.00 44.18 884 CYS B O 1
ATOM 1441 N N . VAL B 1 15 ? 40.193 60.242 -16.719 1.00 43.92 885 VAL B N 1
ATOM 1442 C CA . VAL B 1 15 ? 40.645 59.792 -15.407 1.00 40.47 885 VAL B CA 1
ATOM 1443 C C . VAL B 1 15 ? 39.807 60.611 -14.437 1.00 37.37 885 VAL B C 1
ATOM 1444 O O . VAL B 1 15 ? 39.552 61.799 -14.666 1.00 33.95 885 VAL B O 1
ATOM 1448 N N . CYS B 1 16 ? 39.294 59.958 -13.406 1.00 35.71 886 CYS B N 1
ATOM 1449 C CA . CYS B 1 16 ? 38.503 60.665 -12.421 1.00 36.01 886 CYS B CA 1
ATOM 1450 C C . CYS B 1 16 ? 39.435 61.140 -11.312 1.00 37.11 886 CYS B C 1
ATOM 1451 O O . CYS B 1 16 ? 40.167 60.330 -10.719 1.00 36.60 886 CYS B O 1
ATOM 1454 N N . VAL B 1 17 ? 39.478 62.456 -11.097 1.00 34.15 887 VAL B N 1
ATOM 1455 C CA . VAL B 1 17 ? 40.328 63.051 -10.055 1.00 33.51 887 VAL B CA 1
ATOM 1456 C C . VAL B 1 17 ? 39.489 63.703 -8.959 1.00 30.45 887 VAL B C 1
ATOM 1457 O O . VAL B 1 17 ? 38.570 64.475 -9.247 1.00 27.23 887 VAL B O 1
ATOM 1461 N N . MET B 1 18 ? 39.823 63.377 -7.708 1.00 27.05 888 MET B N 1
ATOM 1462 C CA . MET B 1 18 ? 39.111 63.882 -6.530 1.00 23.58 888 MET B CA 1
ATOM 1463 C C . MET B 1 18 ? 39.920 64.740 -5.569 1.00 23.94 888 MET B C 1
ATOM 1464 O O . MET B 1 18 ? 41.046 64.430 -5.216 1.00 30.95 888 MET B O 1
ATOM 1469 N N . PHE B 1 19 ? 39.331 65.831 -5.123 1.00 25.39 889 PHE B N 1
ATOM 1470 C CA . PHE B 1 19 ? 39.995 66.670 -4.144 1.00 26.18 889 PHE B CA 1
ATOM 1471 C C . PHE B 1 19 ? 39.094 66.625 -2.923 1.00 26.82 889 PHE B C 1
ATOM 1472 O O . PHE B 1 19 ? 38.032 67.243 -2.912 1.00 25.53 889 PHE B O 1
ATOM 1480 N N . ALA B 1 20 ? 39.464 65.779 -1.964 1.00 25.73 890 ALA B N 1
ATOM 1481 C CA . ALA B 1 20 ? 38.695 65.622 -0.736 1.00 29.25 890 ALA B CA 1
ATOM 1482 C C . ALA B 1 20 ? 39.291 66.408 0.410 1.00 28.69 890 ALA B C 1
ATOM 1483 O O . ALA B 1 20 ? 40.265 65.964 1.032 1.00 33.83 890 ALA B O 1
ATOM 1485 N N . SER B 1 21 ? 38.709 67.562 0.716 1.00 22.90 891 SER B N 1
ATOM 1486 C CA . SER B 1 21 ? 39.232 68.341 1.816 1.00 18.59 891 SER B CA 1
ATOM 1487 C C . SER B 1 21 ? 38.319 68.458 3.049 1.00 23.02 891 SER B C 1
ATOM 1488 O O . SER B 1 21 ? 37.112 68.225 3.004 1.00 23.78 891 SER B O 1
ATOM 1491 N N . ILE B 1 22 ? 38.987 68.666 4.173 1.00 22.10 892 ILE B N 1
ATOM 1492 C CA . ILE B 1 22 ? 38.454 68.882 5.520 1.00 17.92 892 ILE B CA 1
ATOM 1493 C C . ILE B 1 22 ? 38.633 70.394 5.760 1.00 15.48 892 ILE B C 1
ATOM 1494 O O . ILE B 1 22 ? 39.607 70.817 6.384 1.00 16.56 892 ILE B O 1
ATOM 1499 N N . PRO B 1 23 ? 37.698 71.221 5.278 1.00 14.35 893 PRO B N 1
ATOM 1500 C CA . PRO B 1 23 ? 37.796 72.671 5.443 1.00 16.44 893 PRO B CA 1
ATOM 1501 C C . PRO B 1 23 ? 37.795 73.249 6.851 1.00 26.64 893 PRO B C 1
ATOM 1502 O O . PRO B 1 23 ? 38.264 74.366 7.039 1.00 35.58 893 PRO B O 1
ATOM 1506 N N . ASP B 1 24 ? 37.300 72.525 7.850 1.00 31.50 894 ASP B N 1
ATOM 1507 C CA . ASP B 1 24 ? 37.306 73.089 9.209 1.00 38.21 894 ASP B CA 1
ATOM 1508 C C . ASP B 1 24 ? 38.579 72.789 9.998 1.00 38.10 894 ASP B C 1
ATOM 1509 O O . ASP B 1 24 ? 38.780 73.330 11.080 1.00 40.79 894 ASP B O 1
ATOM 1514 N N . PHE B 1 25 ? 39.454 71.956 9.443 1.00 37.14 895 PHE B N 1
ATOM 1515 C CA . PHE B 1 25 ? 40.691 71.588 10.122 1.00 30.80 895 PHE B CA 1
ATOM 1516 C C . PHE B 1 25 ? 41.635 72.747 10.434 1.00 28.31 895 PHE B C 1
ATOM 1517 O O . PHE B 1 25 ? 42.347 72.712 11.428 1.00 32.94 895 PHE B O 1
ATOM 1525 N N . LYS B 1 26 ? 41.601 73.787 9.613 1.00 31.33 896 LYS B N 1
ATOM 1526 C CA . LYS B 1 26 ? 42.469 74.948 9.787 1.00 34.61 896 LYS B CA 1
ATOM 1527 C C . LYS B 1 26 ? 42.056 75.740 11.008 1.00 38.75 896 LYS B C 1
ATOM 1528 O O . LYS B 1 26 ? 42.880 76.425 11.613 1.00 38.78 896 LYS B O 1
ATOM 1534 N N . GLU B 1 27 ? 40.772 75.658 11.351 1.00 44.48 897 GLU B N 1
ATOM 1535 C CA . GLU B 1 27 ? 40.198 76.340 12.522 1.00 46.84 897 GLU B CA 1
ATOM 1536 C C . GLU B 1 27 ? 40.528 75.531 13.787 1.00 42.71 897 GLU B C 1
ATOM 1537 O O . GLU B 1 27 ? 40.970 76.087 14.795 1.00 43.72 897 GLU B O 1
ATOM 1543 N N . PHE B 1 28 ? 40.350 74.215 13.700 1.00 32.93 898 PHE B N 1
ATOM 1544 C CA . PHE B 1 28 ? 40.653 73.298 14.788 1.00 30.89 898 PHE B CA 1
ATOM 1545 C C . PHE B 1 28 ? 42.099 73.465 15.287 1.00 33.24 898 PHE B C 1
ATOM 1546 O O . PHE B 1 28 ? 42.309 73.816 16.447 1.00 35.65 898 PHE B O 1
ATOM 1554 N N . TYR B 1 29 ? 43.082 73.123 14.444 1.00 29.30 899 TYR B N 1
ATOM 1555 C CA . TYR B 1 29 ? 44.531 73.297 14.743 1.00 25.90 899 TYR B CA 1
ATOM 1556 C C . TYR B 1 29 ? 44.762 74.565 15.619 1.00 28.48 899 TYR B C 1
ATOM 1557 O O . TYR B 1 29 ? 44.295 75.653 15.271 1.00 23.07 899 TYR B O 1
ATOM 1566 N N . THR B 1 30 ? 45.452 74.447 16.761 1.00 33.19 900 THR B N 1
ATOM 1567 C CA . THR B 1 30 ? 45.632 75.640 17.617 1.00 38.86 900 THR B CA 1
ATOM 1568 C C . THR B 1 30 ? 46.977 76.039 18.205 1.00 44.47 900 THR B C 1
ATOM 1569 O O . THR B 1 30 ? 47.213 77.229 18.401 1.00 47.67 900 THR B O 1
ATOM 1573 N N . GLU B 1 31 ? 47.816 75.079 18.581 1.00 49.32 901 GLU B N 1
ATOM 1574 C CA . GLU B 1 31 ? 49.132 75.406 19.155 1.00 56.90 901 GLU B CA 1
ATOM 1575 C C . GLU B 1 31 ? 49.135 76.127 20.511 1.00 60.93 901 GLU B C 1
ATOM 1576 O O . GLU B 1 31 ? 49.223 77.360 20.549 1.00 58.84 901 GLU B O 1
ATOM 1582 N N . SER B 1 32 ? 49.077 75.357 21.603 1.00 68.43 902 SER B N 1
ATOM 1583 C CA . SER B 1 32 ? 49.110 75.886 22.978 1.00 74.29 902 SER B CA 1
ATOM 1584 C C . SER B 1 32 ? 48.716 74.896 24.076 1.00 76.68 902 SER B C 1
ATOM 1585 O O . SER B 1 32 ? 47.604 74.360 24.062 1.00 76.31 902 SER B O 1
ATOM 1588 N N . ASP B 1 33 ? 49.627 74.706 25.036 1.00 79.17 903 ASP B N 1
ATOM 1589 C CA . ASP B 1 33 ? 49.448 73.832 26.210 1.00 81.77 903 ASP B CA 1
ATOM 1590 C C . ASP B 1 33 ? 48.751 72.487 25.996 1.00 80.76 903 ASP B C 1
ATOM 1591 O O . ASP B 1 33 ? 49.382 71.427 26.040 1.00 78.36 903 ASP B O 1
ATOM 1596 N N . VAL B 1 34 ? 47.428 72.554 25.852 1.00 81.79 904 VAL B N 1
ATOM 1597 C CA . VAL B 1 34 ? 46.564 71.387 25.646 1.00 82.94 904 VAL B CA 1
ATOM 1598 C C . VAL B 1 34 ? 46.953 70.566 24.413 1.00 82.94 904 VAL B C 1
ATOM 1599 O O . VAL B 1 34 ? 46.924 69.332 24.442 1.00 86.97 904 VAL B O 1
ATOM 1603 N N . ASN B 1 35 ? 47.329 71.265 23.345 1.00 77.95 905 ASN B N 1
ATOM 1604 C CA . ASN B 1 35 ? 47.714 70.635 22.093 1.00 67.77 905 ASN B CA 1
ATOM 1605 C C . ASN B 1 35 ? 49.168 70.230 21.975 1.00 61.53 905 ASN B C 1
ATOM 1606 O O . ASN B 1 35 ? 49.471 69.310 21.242 1.00 62.56 905 ASN B O 1
ATOM 1611 N N . LYS B 1 36 ? 50.051 70.896 22.712 1.00 55.69 906 LYS B N 1
ATOM 1612 C CA . LYS B 1 36 ? 51.505 70.670 22.648 1.00 50.99 906 LYS B CA 1
ATOM 1613 C C . LYS B 1 36 ? 52.056 71.498 21.472 1.00 49.55 906 LYS B C 1
ATOM 1614 O O . LYS B 1 36 ? 52.932 71.060 20.716 1.00 49.11 906 LYS B O 1
ATOM 1620 N N . GLU B 1 37 ? 51.502 72.698 21.325 1.00 46.69 907 GLU B N 1
ATOM 1621 C CA . GLU B 1 37 ? 51.899 73.626 20.290 1.00 46.04 907 GLU B CA 1
ATOM 1622 C C . GLU B 1 37 ? 51.677 73.043 18.904 1.00 44.00 907 GLU B C 1
ATOM 1623 O O . GLU B 1 37 ? 52.537 73.129 18.033 1.00 49.28 907 GLU B O 1
ATOM 1629 N N . GLY B 1 38 ? 50.515 72.440 18.703 1.00 39.14 908 GLY B N 1
ATOM 1630 C CA . GLY B 1 38 ? 50.197 71.882 17.403 1.00 32.24 908 GLY B CA 1
ATOM 1631 C C . GLY B 1 38 ? 50.377 70.389 17.231 1.00 27.65 908 GLY B C 1
ATOM 1632 O O . GLY B 1 38 ? 49.577 69.745 16.548 1.00 28.47 908 GLY B O 1
ATOM 1633 N N . LEU B 1 39 ? 51.394 69.828 17.869 1.00 21.07 909 LEU B N 1
ATOM 1634 C CA . LEU B 1 39 ? 51.680 68.404 17.743 1.00 20.74 909 LEU B CA 1
ATOM 1635 C C . LEU B 1 39 ? 50.509 67.453 17.909 1.00 24.35 909 LEU B C 1
ATOM 1636 O O . LEU B 1 39 ? 50.467 66.413 17.254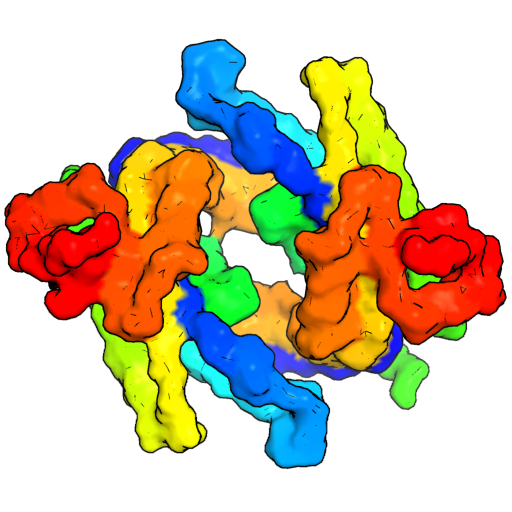 1.00 22.99 909 LEU B O 1
ATOM 1641 N N . GLU B 1 40 ? 49.572 67.775 18.795 1.00 24.68 910 GLU B N 1
ATOM 1642 C CA . GLU B 1 40 ? 48.415 66.900 18.971 1.00 29.77 910 GLU B CA 1
ATOM 1643 C C . GLU B 1 40 ? 47.521 66.937 17.734 1.00 29.09 910 GLU B C 1
ATOM 1644 O O . GLU B 1 40 ? 46.950 65.923 17.355 1.00 33.82 910 GLU B O 1
ATOM 1650 N N . CYS B 1 41 ? 47.419 68.102 17.099 1.00 27.96 911 CYS B N 1
ATOM 1651 C CA . CYS B 1 41 ? 46.620 68.252 15.887 1.00 26.73 911 CYS B CA 1
ATOM 1652 C C . CYS B 1 41 ? 47.243 67.485 14.723 1.00 24.91 911 CYS B C 1
ATOM 1653 O O . CYS B 1 41 ? 46.537 66.776 14.008 1.00 25.84 911 CYS B O 1
ATOM 1656 N N . LEU B 1 42 ? 48.558 67.603 14.539 1.00 17.57 912 LEU B N 1
ATOM 1657 C CA . LEU B 1 42 ? 49.200 66.888 13.446 1.00 13.20 912 LEU B CA 1
ATOM 1658 C C . LEU B 1 42 ? 49.012 65.401 13.602 1.00 19.82 912 LEU B C 1
ATOM 1659 O O . LEU B 1 42 ? 48.848 64.702 12.608 1.00 19.39 912 LEU B O 1
ATOM 1664 N N . ARG B 1 43 ? 48.999 64.922 14.850 1.00 25.56 913 ARG B N 1
ATOM 1665 C CA . ARG B 1 43 ? 48.813 63.497 15.121 1.00 22.65 913 ARG B CA 1
ATOM 1666 C C . ARG B 1 43 ? 47.434 63.052 14.684 1.00 20.42 913 ARG B C 1
ATOM 1667 O O . ARG B 1 43 ? 47.286 61.973 14.123 1.00 20.66 913 ARG B O 1
ATOM 1675 N N . LEU B 1 44 ? 46.430 63.889 14.937 1.00 20.17 914 LEU B N 1
ATOM 1676 C CA . LEU B 1 44 ? 45.058 63.577 14.532 1.00 22.91 914 LEU B CA 1
ATOM 1677 C C . LEU B 1 44 ? 45.039 63.532 12.987 1.00 23.35 914 LEU B C 1
ATOM 1678 O O . LEU B 1 44 ? 44.597 62.538 12.382 1.00 10.64 914 LEU B O 1
ATOM 1683 N N . LEU B 1 45 ? 45.575 64.587 12.364 1.00 22.26 915 LEU B N 1
ATOM 1684 C CA . LEU B 1 45 ? 45.630 64.674 10.910 1.00 22.21 915 LEU B CA 1
ATOM 1685 C C . LEU B 1 45 ? 46.385 63.467 10.369 1.00 22.90 915 LEU B C 1
ATOM 1686 O O . LEU B 1 45 ? 45.928 62.808 9.442 1.00 23.13 915 LEU B O 1
ATOM 1691 N N . ASN B 1 46 ? 47.477 63.106 11.022 1.00 20.86 916 ASN B N 1
ATOM 1692 C CA . ASN B 1 46 ? 48.244 61.956 10.586 1.00 22.31 916 ASN B CA 1
ATOM 1693 C C . ASN B 1 46 ? 47.369 60.720 10.703 1.00 24.97 916 ASN B C 1
ATOM 1694 O O . ASN B 1 46 ? 47.438 59.815 9.876 1.00 29.78 916 ASN B O 1
ATOM 1699 N N . GLU B 1 47 ? 46.505 60.716 11.709 1.00 25.18 917 GLU B N 1
ATOM 1700 C CA . GLU B 1 47 ? 45.620 59.594 11.948 1.00 24.49 917 GLU B CA 1
ATOM 1701 C C . GLU B 1 47 ? 44.538 59.544 10.894 1.00 22.22 917 GLU B C 1
ATOM 1702 O O . GLU B 1 47 ? 44.156 58.465 10.434 1.00 20.49 917 GLU B O 1
ATOM 1708 N N . ILE B 1 48 ? 44.044 60.717 10.513 1.00 22.74 918 ILE B N 1
ATOM 1709 C CA . ILE B 1 48 ? 42.980 60.816 9.512 1.00 27.35 918 ILE B CA 1
ATOM 1710 C C . ILE B 1 48 ? 43.455 60.362 8.141 1.00 29.85 918 ILE B C 1
ATOM 1711 O O . ILE B 1 48 ? 42.761 59.597 7.470 1.00 32.61 918 ILE B O 1
ATOM 1716 N N . ILE B 1 49 ? 44.644 60.827 7.744 1.00 27.11 919 ILE B N 1
ATOM 1717 C CA . ILE B 1 49 ? 45.197 60.501 6.447 1.00 22.53 919 ILE B CA 1
ATOM 1718 C C . ILE B 1 49 ? 45.597 59.057 6.371 1.00 23.52 919 ILE B C 1
ATOM 1719 O O . ILE B 1 49 ? 45.242 58.378 5.418 1.00 30.45 919 ILE B O 1
ATOM 1724 N N . ALA B 1 50 ? 46.301 58.567 7.378 1.00 22.19 920 ALA B N 1
ATOM 1725 C CA . ALA B 1 50 ? 46.732 57.177 7.357 1.00 22.07 920 ALA B CA 1
ATOM 1726 C C . ALA B 1 50 ? 45.552 56.234 7.312 1.00 22.80 920 ALA B C 1
ATOM 1727 O O . ALA B 1 50 ? 45.680 55.128 6.808 1.00 28.11 920 ALA B O 1
ATOM 1729 N N . ASP B 1 51 ? 44.399 56.685 7.802 1.00 25.56 921 ASP B N 1
ATOM 1730 C CA . ASP B 1 51 ? 43.180 55.866 7.792 1.00 30.92 921 ASP B CA 1
ATOM 1731 C C . ASP B 1 51 ? 42.585 55.858 6.406 1.00 29.60 921 ASP B C 1
ATOM 1732 O O . ASP B 1 51 ? 42.029 54.850 5.963 1.00 27.11 921 ASP B O 1
ATOM 1737 N N . PHE B 1 52 ? 42.655 57.010 5.742 1.00 29.40 922 PHE B N 1
ATOM 1738 C CA . PHE B 1 52 ? 42.164 57.129 4.373 1.00 26.79 922 PHE B CA 1
ATOM 1739 C C . PHE B 1 52 ? 43.028 56.225 3.458 1.00 29.41 922 PHE B C 1
ATOM 1740 O O . PHE B 1 52 ? 42.505 55.458 2.644 1.00 31.29 922 PHE B O 1
ATOM 1748 N N . ASP B 1 53 ? 44.348 56.301 3.628 1.00 23.20 923 ASP B N 1
ATOM 1749 C CA . ASP B 1 53 ? 45.278 55.518 2.836 1.00 22.14 923 ASP B CA 1
ATOM 1750 C C . ASP B 1 53 ? 44.954 54.044 2.973 1.00 28.40 923 ASP B C 1
ATOM 1751 O O . ASP B 1 53 ? 45.097 53.279 2.020 1.00 31.95 923 ASP B O 1
ATOM 1756 N N . ASP B 1 54 ? 44.532 53.638 4.166 1.00 34.38 924 ASP B N 1
ATOM 1757 C CA . ASP B 1 54 ? 44.217 52.237 4.411 1.00 40.17 924 ASP B CA 1
ATOM 1758 C C . ASP B 1 54 ? 43.099 51.692 3.520 1.00 37.87 924 ASP B C 1
ATOM 1759 O O . ASP B 1 54 ? 42.984 50.478 3.341 1.00 38.85 924 ASP B O 1
ATOM 1764 N N . LEU B 1 55 ? 42.282 52.584 2.963 1.00 36.64 925 LEU B N 1
ATOM 1765 C CA . LEU B 1 55 ? 41.200 52.183 2.064 1.00 36.57 925 LEU B CA 1
ATOM 1766 C C . LEU B 1 55 ? 41.788 51.712 0.740 1.00 36.90 925 LEU B C 1
ATOM 1767 O O . LEU B 1 55 ? 41.195 50.886 0.048 1.00 35.27 925 LEU B O 1
ATOM 1772 N N . LEU B 1 56 ? 42.916 52.302 0.357 1.00 36.51 926 LEU B N 1
ATOM 1773 C CA . LEU B 1 56 ? 43.577 51.955 -0.899 1.00 37.08 926 LEU B CA 1
ATOM 1774 C C . LEU B 1 56 ? 43.949 50.480 -0.952 1.00 40.98 926 LEU B C 1
ATOM 1775 O O . LEU B 1 56 ? 44.101 49.918 -2.043 1.00 43.05 926 LEU B O 1
ATOM 1780 N N . SER B 1 57 ? 44.054 49.853 0.223 1.00 43.85 927 SER B N 1
ATOM 1781 C CA . SER B 1 57 ? 44.404 48.433 0.326 1.00 43.30 927 SER B CA 1
ATOM 1782 C C . SER B 1 57 ? 43.212 47.542 0.093 1.00 41.15 927 SER B C 1
ATOM 1783 O O . SER B 1 57 ? 43.357 46.336 -0.040 1.00 42.49 927 SER B O 1
ATOM 1786 N N . LYS B 1 58 ? 42.027 48.134 0.063 1.00 40.64 928 LYS B N 1
ATOM 1787 C CA . LYS B 1 58 ? 40.827 47.353 -0.181 1.00 45.88 928 LYS B CA 1
ATOM 1788 C C . LYS B 1 58 ? 40.783 47.048 -1.664 1.00 47.06 928 LYS B C 1
ATOM 1789 O O . LYS B 1 58 ? 40.979 47.938 -2.491 1.00 48.17 928 LYS B O 1
ATOM 1795 N N . PRO B 1 59 ? 40.560 45.774 -2.022 1.00 49.81 929 PRO B N 1
ATOM 1796 C CA . PRO B 1 59 ? 40.489 45.344 -3.418 1.00 50.48 929 PRO B CA 1
ATOM 1797 C C . PRO B 1 59 ? 39.463 46.213 -4.156 1.00 53.86 929 PRO B C 1
ATOM 1798 O O . PRO B 1 59 ? 39.660 46.602 -5.314 1.00 53.77 929 PRO B O 1
ATOM 1802 N N . LYS B 1 60 ? 38.395 46.554 -3.433 1.00 57.01 930 LYS B N 1
ATOM 1803 C CA . LYS B 1 60 ? 37.303 47.398 -3.926 1.00 55.11 930 LYS B CA 1
ATOM 1804 C C . LYS B 1 60 ? 37.843 48.693 -4.558 1.00 53.12 930 LYS B C 1
ATOM 1805 O O . LYS B 1 60 ? 37.219 49.241 -5.474 1.00 50.60 930 LYS B O 1
ATOM 1811 N N . PHE B 1 61 ? 38.998 49.154 -4.056 1.00 49.49 931 PHE B N 1
ATOM 1812 C CA . PHE B 1 61 ? 39.663 50.381 -4.515 1.00 43.71 931 PHE B CA 1
ATOM 1813 C C . PHE B 1 61 ? 41.082 50.153 -5.040 1.00 43.06 931 PHE B C 1
ATOM 1814 O O . PHE B 1 61 ? 41.938 51.038 -4.918 1.00 40.71 931 PHE B O 1
ATOM 1822 N N . SER B 1 62 ? 41.345 48.978 -5.601 1.00 42.16 932 SER B N 1
ATOM 1823 C CA . SER B 1 62 ? 42.677 48.684 -6.131 1.00 41.95 932 SER B CA 1
ATOM 1824 C C . SER B 1 62 ? 42.994 49.612 -7.293 1.00 39.76 932 SER B C 1
ATOM 1825 O O . SER B 1 62 ? 44.159 49.843 -7.612 1.00 42.54 932 SER B O 1
ATOM 1828 N N . GLY B 1 63 ? 41.947 50.159 -7.902 1.00 34.72 933 GLY B N 1
ATOM 1829 C CA . GLY B 1 63 ? 42.124 51.063 -9.017 1.00 33.71 933 GLY B CA 1
ATOM 1830 C C . GLY B 1 63 ? 42.265 52.513 -8.609 1.00 36.15 933 GLY B C 1
ATOM 1831 O O . GLY B 1 63 ? 42.368 53.393 -9.472 1.00 37.70 933 GLY B O 1
ATOM 1832 N N . VAL B 1 64 ? 42.201 52.782 -7.303 1.00 35.91 934 VAL B N 1
ATOM 1833 C CA . VAL B 1 64 ? 42.349 54.154 -6.801 1.00 29.18 934 VAL B CA 1
ATOM 1834 C C . VAL B 1 64 ? 43.820 54.406 -6.577 1.00 25.10 934 VAL B C 1
ATOM 1835 O O . VAL B 1 64 ? 44.544 53.511 -6.157 1.00 24.84 934 VAL B O 1
ATOM 1839 N N . GLU B 1 65 ? 44.263 55.606 -6.927 1.00 24.73 935 GLU B N 1
ATOM 1840 C CA . GLU B 1 65 ? 45.663 55.959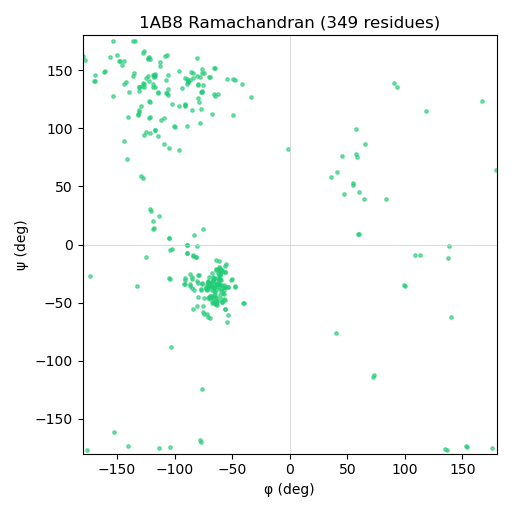 -6.807 1.00 30.59 935 GLU B CA 1
ATOM 1841 C C . GLU B 1 65 ? 45.755 57.265 -6.051 1.00 31.62 935 GLU B C 1
ATOM 1842 O O . GLU B 1 65 ? 45.147 58.267 -6.440 1.00 26.41 935 GLU B O 1
ATOM 1848 N N . LYS B 1 66 ? 46.436 57.216 -4.911 1.00 33.87 936 LYS B N 1
ATOM 1849 C CA . LYS B 1 66 ? 46.596 58.403 -4.099 1.00 31.27 936 LYS B CA 1
ATOM 1850 C C . LYS B 1 66 ? 47.716 59.174 -4.761 1.00 28.55 936 LYS B C 1
ATOM 1851 O O . LYS B 1 66 ? 48.744 58.597 -5.075 1.00 35.45 936 LYS B O 1
ATOM 1857 N N . ILE B 1 67 ? 47.485 60.438 -5.083 1.00 24.11 937 ILE B N 1
ATOM 1858 C CA . ILE B 1 67 ? 48.530 61.244 -5.706 1.00 21.93 937 ILE B CA 1
ATOM 1859 C C . ILE B 1 67 ? 49.403 61.777 -4.559 1.00 26.34 937 ILE B C 1
ATOM 1860 O O . ILE B 1 67 ? 50.615 61.513 -4.496 1.00 26.12 937 ILE B O 1
ATOM 1865 N N . LYS B 1 68 ? 48.743 62.459 -3.615 1.00 29.98 938 LYS B N 1
ATOM 1866 C CA . LYS B 1 68 ? 49.379 63.076 -2.450 1.00 25.34 938 LYS B CA 1
ATOM 1867 C C . LYS B 1 68 ? 48.348 63.859 -1.657 1.00 22.34 938 LYS B C 1
ATOM 1868 O O . LYS B 1 68 ? 47.147 63.773 -1.913 1.00 18.86 938 LYS B O 1
ATOM 1874 N N . THR B 1 69 ? 48.818 64.559 -0.634 1.00 15.67 939 THR B N 1
ATOM 1875 C CA . THR B 1 69 ? 47.942 65.393 0.167 1.00 14.49 939 THR B CA 1
ATOM 1876 C C . THR B 1 69 ? 48.480 66.804 0.183 1.00 11.42 939 THR B C 1
ATOM 1877 O O . THR B 1 69 ? 49.691 67.017 0.179 1.00 13.53 939 THR B O 1
ATOM 1881 N N . ILE B 1 70 ? 47.574 67.768 0.167 1.00 11.45 940 ILE B N 1
ATOM 1882 C CA . ILE B 1 70 ? 47.967 69.166 0.211 1.00 17.84 940 ILE B CA 1
ATOM 1883 C C . ILE B 1 70 ? 47.433 69.670 1.552 1.00 18.42 940 ILE B C 1
ATOM 1884 O O . ILE B 1 70 ? 46.277 70.099 1.654 1.00 18.65 940 ILE B O 1
ATOM 1889 N N . GLY B 1 71 ? 48.281 69.620 2.579 1.00 20.88 941 GLY B N 1
ATOM 1890 C CA . GLY B 1 71 ? 47.841 70.026 3.901 1.00 18.77 941 GLY B CA 1
ATOM 1891 C C . GLY B 1 71 ? 46.904 68.929 4.392 1.00 18.05 941 GLY B C 1
ATOM 1892 O O . GLY B 1 71 ? 47.309 67.774 4.573 1.00 15.10 941 GLY B O 1
ATOM 1893 N N . SER B 1 72 ? 45.633 69.250 4.555 1.00 16.61 942 SER B N 1
ATOM 1894 C CA . SER B 1 72 ? 44.702 68.240 5.012 1.00 21.76 942 SER B CA 1
ATOM 1895 C C . SER B 1 72 ? 43.886 67.713 3.866 1.00 27.38 942 SER B C 1
ATOM 1896 O O . SER B 1 72 ? 43.064 66.812 4.062 1.00 37.20 942 SER B O 1
ATOM 1899 N N . THR B 1 73 ? 44.081 68.298 2.682 1.00 29.21 943 THR B N 1
ATOM 1900 C CA . THR B 1 73 ? 43.343 67.892 1.485 1.00 23.03 943 THR B CA 1
ATOM 1901 C C . THR B 1 73 ? 43.970 66.648 0.913 1.00 22.80 943 THR B C 1
ATOM 1902 O O . THR B 1 73 ? 45.197 66.518 0.904 1.00 18.29 943 THR B O 1
ATOM 1906 N N . TYR B 1 74 ? 43.105 65.725 0.491 1.00 22.60 944 TYR B N 1
ATOM 1907 C CA . TYR B 1 74 ? 43.499 64.431 -0.074 1.00 24.15 944 TYR B CA 1
ATOM 1908 C C . TYR B 1 74 ? 43.255 64.419 -1.578 1.00 23.21 944 TYR B C 1
ATOM 1909 O O . TYR B 1 74 ? 42.178 64.806 -2.024 1.00 25.63 944 TYR B O 1
ATOM 1918 N N . MET B 1 75 ? 44.256 64.002 -2.351 1.00 20.87 945 MET B N 1
ATOM 1919 C CA . MET B 1 75 ? 44.100 63.927 -3.799 1.00 21.05 945 MET B CA 1
ATOM 1920 C C . MET B 1 75 ? 44.337 62.496 -4.269 1.00 19.00 945 MET B C 1
ATOM 1921 O O . MET B 1 75 ? 45.340 61.871 -3.944 1.00 22.46 945 MET B O 1
ATOM 1926 N N . ALA B 1 76 ? 43.342 61.949 -4.936 1.00 19.16 946 ALA B N 1
ATOM 1927 C CA . ALA B 1 76 ? 43.371 60.591 -5.492 1.00 23.60 946 ALA B CA 1
ATOM 1928 C C . ALA B 1 76 ? 42.836 60.497 -6.955 1.00 22.14 946 ALA B C 1
ATOM 1929 O O . ALA B 1 76 ? 42.350 61.470 -7.552 1.00 20.43 946 ALA B O 1
ATOM 1931 N N . ALA B 1 77 ? 42.927 59.323 -7.563 1.00 26.81 947 ALA B N 1
ATOM 1932 C CA . ALA B 1 77 ? 42.440 59.215 -8.933 1.00 23.04 947 ALA B CA 1
ATOM 1933 C C . ALA B 1 77 ? 42.334 57.827 -9.480 1.00 23.91 947 ALA B C 1
ATOM 1934 O O . ALA B 1 77 ? 43.178 56.970 -9.209 1.00 27.40 947 ALA B O 1
ATOM 1936 N N . THR B 1 78 ? 41.258 57.613 -10.231 1.00 22.86 948 THR B N 1
ATOM 1937 C CA . THR B 1 78 ? 41.028 56.349 -10.917 1.00 24.99 948 THR B CA 1
ATOM 1938 C C . THR B 1 78 ? 41.284 56.654 -12.389 1.00 24.87 948 THR B C 1
ATOM 1939 O O . THR B 1 78 ? 40.962 57.746 -12.867 1.00 18.26 948 THR B O 1
ATOM 1943 N N . GLY B 1 79 ? 41.899 55.709 -13.086 1.00 29.54 949 GLY B N 1
ATOM 1944 C CA . GLY B 1 79 ? 42.149 55.872 -14.505 1.00 39.15 949 GLY B CA 1
ATOM 1945 C C . GLY B 1 79 ? 43.600 55.991 -14.927 1.00 41.82 949 GLY B C 1
ATOM 1946 O O . GLY B 1 79 ? 43.900 55.938 -16.127 1.00 43.02 949 GLY B O 1
ATOM 1947 N N . LEU B 1 80 ? 44.508 56.130 -13.966 1.00 41.83 950 LEU B N 1
ATOM 1948 C CA . LEU B 1 80 ? 45.918 56.260 -14.308 1.00 46.59 950 LEU B CA 1
ATOM 1949 C C . LEU B 1 80 ? 46.500 54.920 -14.726 1.00 52.82 950 LEU B C 1
ATOM 1950 O O . LEU B 1 80 ? 47.707 54.787 -14.914 1.00 53.29 950 LEU B O 1
ATOM 1955 N N . SER B 1 81 ? 45.594 53.970 -14.972 1.00 62.81 951 SER B N 1
ATOM 1956 C CA . SER B 1 81 ? 45.900 52.613 -15.429 1.00 72.33 951 SER B CA 1
ATOM 1957 C C . SER B 1 81 ? 46.836 51.815 -14.515 1.00 74.77 951 SER B C 1
ATOM 1958 O O . SER B 1 81 ? 47.551 50.911 -15.013 1.00 76.68 951 SER B O 1
ATOM 1961 N N . GLN B 1 95 ? 35.975 54.746 -18.691 1.00 71.11 965 GLN B N 1
ATOM 1962 C CA . GLN B 1 95 ? 34.636 54.806 -19.350 1.00 70.29 965 GLN B CA 1
ATOM 1963 C C . GLN B 1 95 ? 33.648 55.479 -18.411 1.00 66.14 965 GLN B C 1
ATOM 1964 O O . GLN B 1 95 ? 33.098 56.551 -18.699 1.00 62.56 965 GLN B O 1
ATOM 1966 N N . TYR B 1 96 ? 33.458 54.832 -17.271 1.00 64.14 966 TYR B N 1
ATOM 1967 C CA . TYR B 1 96 ? 32.544 55.311 -16.258 1.00 63.94 966 TYR B CA 1
ATOM 1968 C C . TYR B 1 96 ? 32.645 54.468 -14.996 1.00 61.41 966 TYR B C 1
ATOM 1969 O O . TYR B 1 96 ? 32.370 54.969 -13.908 1.00 62.01 966 TYR B O 1
ATOM 1971 N N . MET B 1 97 ? 33.047 53.202 -15.114 1.00 57.01 967 MET B N 1
ATOM 1972 C CA . MET B 1 97 ? 33.121 52.399 -13.909 1.00 53.32 967 MET B CA 1
ATOM 1973 C C . MET B 1 97 ? 34.078 53.082 -12.950 1.00 52.28 967 MET B C 1
ATOM 1974 O O . MET B 1 97 ? 33.716 53.373 -11.813 1.00 55.43 967 MET B O 1
ATOM 1976 N N . HIS B 1 98 ? 35.254 53.443 -13.447 1.00 48.19 968 HIS B N 1
ATOM 1977 C CA . HIS B 1 98 ? 36.252 54.091 -12.614 1.00 44.19 968 HIS B CA 1
ATOM 1978 C C . HIS B 1 98 ? 35.810 55.459 -12.098 1.00 42.45 968 HIS B C 1
ATOM 1979 O O . HIS B 1 98 ? 36.443 56.013 -11.215 1.00 46.71 968 HIS B O 1
ATOM 1986 N N . ILE B 1 99 ? 34.742 56.016 -12.660 1.00 37.33 969 ILE B N 1
ATOM 1987 C CA . ILE B 1 99 ? 34.231 57.304 -12.202 1.00 35.89 969 ILE B CA 1
ATOM 1988 C C . ILE B 1 99 ? 33.310 57.001 -11.030 1.00 41.45 969 ILE B C 1
ATOM 1989 O O . ILE B 1 99 ? 33.146 57.820 -10.119 1.00 44.66 969 ILE B O 1
ATOM 1994 N N . GLY B 1 100 ? 32.701 55.818 -11.074 1.00 39.12 970 GLY B N 1
ATOM 1995 C CA . GLY B 1 100 ? 31.812 55.388 -10.012 1.00 35.77 970 GLY B CA 1
ATOM 1996 C C . GLY B 1 100 ? 32.636 54.896 -8.839 1.00 36.87 970 GLY B C 1
ATOM 1997 O O . GLY B 1 100 ? 32.184 54.922 -7.697 1.00 38.86 970 GLY B O 1
ATOM 1998 N N . THR B 1 101 ? 33.851 54.436 -9.127 1.00 33.70 971 THR B N 1
ATOM 1999 C CA . THR B 1 101 ? 34.752 53.952 -8.095 1.00 31.22 971 THR B CA 1
ATOM 2000 C C . THR B 1 101 ? 35.242 55.103 -7.255 1.00 31.40 971 THR B C 1
ATOM 2001 O O . THR B 1 101 ? 35.389 54.978 -6.049 1.00 38.30 971 THR B O 1
ATOM 2005 N N . MET B 1 102 ? 35.444 56.242 -7.895 1.00 35.27 972 MET B N 1
ATOM 2006 C CA . MET B 1 102 ? 35.900 57.427 -7.201 1.00 37.34 972 MET B CA 1
ATOM 2007 C C . MET B 1 102 ? 34.863 57.955 -6.214 1.00 42.70 972 MET B C 1
ATOM 2008 O O . MET B 1 102 ? 35.231 58.566 -5.211 1.00 49.24 972 MET B O 1
ATOM 2013 N N . VAL B 1 103 ? 33.579 57.751 -6.518 1.00 43.46 973 VAL B N 1
ATOM 2014 C CA . VAL B 1 103 ? 32.493 58.189 -5.640 1.00 42.90 973 VAL B CA 1
ATOM 2015 C C . VAL B 1 103 ? 32.375 57.241 -4.439 1.00 44.53 973 VAL B C 1
ATOM 2016 O O . VAL B 1 103 ? 32.034 57.655 -3.323 1.00 44.34 973 VAL B O 1
ATOM 2020 N N . GLU B 1 104 ? 32.665 55.968 -4.679 1.00 44.15 974 GLU B N 1
ATOM 2021 C CA . GLU B 1 104 ? 32.619 54.968 -3.628 1.00 49.71 974 GLU B CA 1
ATOM 2022 C C . GLU B 1 104 ? 33.775 55.195 -2.667 1.00 48.43 974 GLU B C 1
ATOM 2023 O O . GLU B 1 104 ? 33.659 54.940 -1.468 1.00 49.72 974 GLU B O 1
ATOM 2029 N N . PHE B 1 105 ? 34.885 55.688 -3.208 1.00 43.52 975 PHE B N 1
ATOM 2030 C CA . PHE B 1 105 ? 36.075 55.976 -2.417 1.00 39.63 975 PHE B CA 1
ATOM 2031 C C . PHE B 1 105 ? 35.856 57.203 -1.521 1.00 38.51 975 PHE B C 1
ATOM 2032 O O . PHE B 1 105 ? 36.316 57.227 -0.380 1.00 37.90 975 PHE B O 1
ATOM 2040 N N . ALA B 1 106 ? 35.154 58.209 -2.036 1.00 34.32 976 ALA B N 1
ATOM 2041 C CA . ALA B 1 106 ? 34.879 59.422 -1.273 1.00 37.02 976 ALA B CA 1
ATOM 2042 C C . ALA B 1 106 ? 33.887 59.113 -0.155 1.00 39.58 976 ALA B C 1
ATOM 2043 O O . ALA B 1 106 ? 33.945 59.708 0.930 1.00 41.88 976 ALA B O 1
ATOM 2045 N N . TYR B 1 107 ? 32.962 58.199 -0.425 1.00 38.68 977 TYR B N 1
ATOM 2046 C CA . TYR B 1 107 ? 32.006 57.801 0.593 1.00 37.29 977 TYR B CA 1
ATOM 2047 C C . TYR B 1 107 ? 32.841 57.119 1.670 1.00 33.31 977 TYR B C 1
ATOM 2048 O O . TYR B 1 107 ? 32.693 57.393 2.853 1.00 39.11 977 TYR B O 1
ATOM 2057 N N . ALA B 1 108 ? 33.766 56.278 1.237 1.00 25.66 978 ALA B N 1
ATOM 2058 C CA . ALA B 1 108 ? 34.642 55.563 2.144 1.00 30.24 978 ALA B CA 1
ATOM 2059 C C . ALA B 1 108 ? 35.523 56.498 2.974 1.00 34.10 978 ALA B C 1
ATOM 2060 O O . ALA B 1 108 ? 35.945 56.139 4.077 1.00 36.90 978 ALA B O 1
ATOM 2062 N N . LEU B 1 109 ? 35.844 57.671 2.438 1.00 32.60 979 LEU B N 1
ATOM 2063 C CA . LEU B 1 109 ? 36.661 58.607 3.194 1.00 31.35 979 LEU B CA 1
ATOM 2064 C C . LEU B 1 109 ? 35.797 59.197 4.301 1.00 32.77 979 LEU B C 1
ATOM 2065 O O . LEU B 1 109 ? 36.254 59.381 5.429 1.00 30.97 979 LEU B O 1
ATOM 2070 N N . VAL B 1 110 ? 34.531 59.448 3.981 1.00 30.92 980 VAL B N 1
ATOM 2071 C CA . VAL B 1 110 ? 33.608 60.016 4.952 1.00 31.51 980 VAL B CA 1
ATOM 2072 C C . VAL B 1 110 ? 33.410 59.075 6.127 1.00 29.31 980 VAL B C 1
ATOM 2073 O O . VAL B 1 110 ? 33.533 59.473 7.270 1.00 29.24 980 VAL B O 1
ATOM 2077 N N . GLY B 1 111 ? 33.141 57.817 5.829 1.00 28.81 981 GLY B N 1
ATOM 2078 C CA . GLY B 1 111 ? 32.961 56.837 6.873 1.00 32.89 981 GLY B CA 1
ATOM 2079 C C . GLY B 1 111 ? 34.180 56.663 7.758 1.00 37.93 981 GLY B C 1
ATOM 2080 O O . GLY B 1 111 ? 34.036 56.328 8.933 1.00 48.44 981 GLY B O 1
ATOM 2081 N N . LYS B 1 112 ? 35.379 56.880 7.219 1.00 37.70 982 LYS B N 1
ATOM 2082 C CA . LYS B 1 112 ? 36.591 56.732 8.020 1.00 32.68 982 LYS B CA 1
ATOM 2083 C C . LYS B 1 112 ? 36.783 57.985 8.854 1.00 32.59 982 LYS B C 1
ATOM 2084 O O . LYS B 1 112 ? 37.329 57.929 9.949 1.00 37.62 982 LYS B O 1
ATOM 2090 N N . LEU B 1 113 ? 36.353 59.122 8.325 1.00 29.63 983 LEU B N 1
ATOM 2091 C CA . LEU B 1 113 ? 36.477 60.373 9.052 1.00 28.38 983 LEU B CA 1
ATOM 2092 C C . LEU B 1 113 ? 35.512 60.299 10.219 1.00 30.79 983 LEU B C 1
ATOM 2093 O O . LEU B 1 113 ? 35.792 60.824 11.294 1.00 35.02 983 LEU B O 1
ATOM 2098 N N . ASP B 1 114 ? 34.376 59.641 10.000 1.00 29.29 984 ASP B N 1
ATOM 2099 C CA . ASP B 1 114 ? 33.358 59.497 11.028 1.00 30.42 984 ASP B CA 1
ATOM 2100 C C . ASP B 1 114 ? 33.855 58.634 12.171 1.00 30.93 984 ASP B C 1
ATOM 2101 O O . ASP B 1 114 ? 33.751 59.019 13.328 1.00 36.39 984 ASP B O 1
ATOM 2106 N N . ALA B 1 115 ? 34.413 57.476 11.852 1.00 28.51 985 ALA B N 1
ATOM 2107 C CA . ALA B 1 115 ? 34.935 56.605 12.881 1.00 29.74 985 ALA B CA 1
ATOM 2108 C C . ALA B 1 115 ? 35.984 57.355 13.740 1.00 32.56 985 ALA B C 1
ATOM 2109 O O . ALA B 1 115 ? 36.206 57.021 14.908 1.00 38.50 985 ALA B O 1
ATOM 2111 N N . ILE B 1 116 ? 36.585 58.397 13.175 1.00 30.46 986 ILE B N 1
ATOM 2112 C CA . ILE B 1 116 ? 37.592 59.187 13.874 1.00 29.61 986 ILE B CA 1
ATOM 2113 C C . ILE B 1 116 ? 36.965 60.293 14.698 1.00 29.32 986 ILE B C 1
ATOM 2114 O O . ILE B 1 116 ? 37.464 60.667 15.755 1.00 31.82 986 ILE B O 1
ATOM 2119 N N . ASN B 1 117 ? 35.874 60.835 14.205 1.00 28.01 987 ASN B N 1
ATOM 2120 C CA . ASN B 1 117 ? 35.199 61.886 14.922 1.00 31.62 987 ASN B CA 1
ATOM 2121 C C . ASN B 1 117 ? 34.623 61.357 16.229 1.00 39.80 987 ASN B C 1
ATOM 2122 O O . ASN B 1 117 ? 34.616 62.078 17.232 1.00 44.99 987 ASN B O 1
ATOM 2127 N N . LYS B 1 118 ? 34.179 60.093 1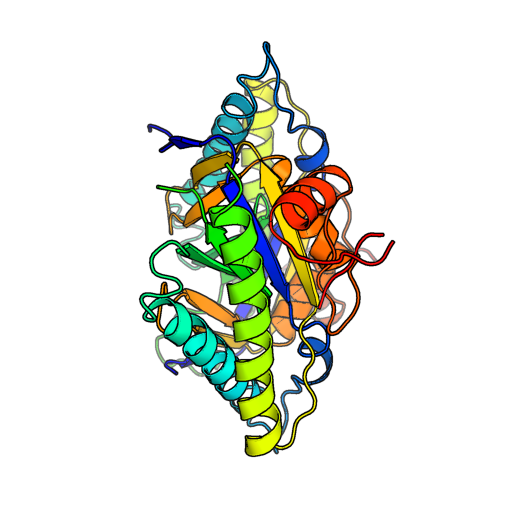6.227 1.00 39.35 988 LYS B N 1
ATOM 2128 C CA . LYS B 1 118 ? 33.585 59.488 17.417 1.00 38.81 988 LYS B CA 1
ATOM 2129 C C . LYS B 1 118 ? 34.599 58.921 18.397 1.00 38.44 988 LYS B C 1
ATOM 2130 O O . LYS B 1 118 ? 34.232 58.516 19.491 1.00 45.07 988 LYS B O 1
ATOM 2136 N N . HIS B 1 119 ? 35.863 58.859 17.998 1.00 37.01 989 HIS B N 1
ATOM 2137 C CA . HIS B 1 119 ? 36.912 58.355 18.874 1.00 35.94 989 HIS B CA 1
ATOM 2138 C C . HIS B 1 119 ? 37.748 59.520 19.408 1.00 33.13 989 HIS B C 1
ATOM 2139 O O . HIS B 1 119 ? 38.310 59.439 20.487 1.00 36.22 989 HIS B O 1
ATOM 2146 N N . SER B 1 120 ? 37.841 60.598 18.642 1.00 28.22 990 SER B N 1
ATOM 2147 C CA . SER B 1 120 ? 38.614 61.755 19.058 1.00 26.41 990 SER B CA 1
ATOM 2148 C C . SER B 1 120 ? 37.704 62.890 19.521 1.00 27.48 990 SER B C 1
ATOM 2149 O O . SER B 1 120 ? 38.171 63.995 19.740 1.00 31.35 990 SER B O 1
ATOM 2152 N N . PHE B 1 121 ? 36.405 62.628 19.593 1.00 27.15 991 PHE B N 1
ATOM 2153 C CA . PHE B 1 121 ? 35.403 63.610 20.031 1.00 27.79 991 PHE B CA 1
ATOM 2154 C C . PHE B 1 121 ? 35.458 64.889 19.243 1.00 29.29 991 PHE B C 1
ATOM 2155 O O . PHE B 1 121 ? 35.499 65.991 19.807 1.00 30.60 991 PHE B O 1
ATOM 2163 N N . ASN B 1 122 ? 35.425 64.712 17.921 1.00 30.04 992 ASN B N 1
ATOM 2164 C CA . ASN B 1 122 ? 35.465 65.811 16.955 1.00 29.11 992 ASN B CA 1
ATOM 2165 C C . ASN B 1 122 ? 34.301 65.690 16.001 1.00 32.47 992 ASN B C 1
ATOM 2166 O O . ASN B 1 122 ? 33.664 64.637 15.914 1.00 32.11 992 ASN B O 1
ATOM 2171 N N . ASP B 1 123 ? 34.053 66.764 15.257 1.00 34.81 993 ASP B N 1
ATOM 2172 C CA . ASP B 1 123 ? 32.972 66.768 14.285 1.00 35.83 993 ASP B CA 1
ATOM 2173 C C . ASP B 1 123 ? 33.475 67.244 12.918 1.00 36.16 993 ASP B C 1
ATOM 2174 O O . ASP B 1 123 ? 32.993 68.241 12.387 1.00 38.76 993 ASP B O 1
ATOM 2179 N N . PHE B 1 124 ? 34.461 66.546 12.363 1.00 31.58 994 PHE B N 1
ATOM 2180 C CA . PHE B 1 124 ? 35.011 66.923 11.074 1.00 29.62 994 PHE B CA 1
ATOM 2181 C C . PHE B 1 124 ? 34.105 66.524 9.934 1.00 34.27 994 PHE B C 1
ATOM 2182 O O . PHE B 1 124 ? 33.407 65.513 10.012 1.00 37.87 994 PHE B O 1
ATOM 2190 N N . LYS B 1 125 ? 34.114 67.328 8.874 1.00 37.23 995 LYS B N 1
ATOM 2191 C CA . LYS B 1 125 ? 33.302 67.058 7.695 1.00 37.46 995 LYS B CA 1
ATOM 2192 C C . LYS B 1 125 ? 34.132 67.148 6.408 1.00 34.67 995 LYS B C 1
ATOM 2193 O O . LYS B 1 125 ? 34.983 68.032 6.269 1.00 26.92 995 LYS B O 1
ATOM 2199 N N . LEU B 1 126 ? 33.940 66.175 5.511 1.00 35.10 996 LEU B N 1
ATOM 2200 C CA . LEU B 1 126 ? 34.651 66.132 4.225 1.00 30.11 996 LEU B CA 1
ATOM 2201 C C . LEU B 1 126 ? 33.897 66.891 3.143 1.00 31.65 996 LEU B C 1
ATOM 2202 O O . LEU B 1 126 ? 32.679 66.762 2.998 1.00 34.17 996 LEU B O 1
ATOM 2207 N N . ARG B 1 127 ? 34.636 67.634 2.341 1.00 29.31 997 ARG B N 1
ATOM 2208 C CA . ARG B 1 127 ? 34.046 68.407 1.266 1.00 30.08 997 ARG B CA 1
ATOM 2209 C C . ARG B 1 127 ? 34.774 67.953 -0.006 1.00 32.54 997 ARG B C 1
ATOM 2210 O O . ARG B 1 127 ? 35.888 68.401 -0.294 1.00 31.65 997 ARG B O 1
ATOM 2218 N N . VAL B 1 128 ? 34.146 67.014 -0.717 1.00 33.53 998 VAL B N 1
ATOM 2219 C CA . VAL B 1 128 ? 34.701 66.401 -1.922 1.00 32.03 998 VAL B CA 1
ATOM 2220 C C . VAL B 1 128 ? 34.362 67.072 -3.257 1.00 29.51 998 VAL B C 1
ATOM 2221 O O . VAL B 1 128 ? 33.263 67.574 -3.446 1.00 35.34 998 VAL B O 1
ATOM 2225 N N . GLY B 1 129 ? 35.324 67.072 -4.174 1.00 27.76 999 GLY B N 1
ATOM 2226 C CA . GLY B 1 129 ? 35.120 67.644 -5.495 1.00 24.51 999 GLY B CA 1
ATOM 2227 C C . GLY B 1 129 ? 35.610 66.615 -6.502 1.00 23.55 999 GLY B C 1
ATOM 2228 O O . GLY B 1 129 ? 36.789 66.273 -6.487 1.00 19.69 999 GLY B O 1
ATOM 2229 N N . ILE B 1 130 ? 34.722 66.078 -7.338 1.00 22.84 1000 ILE B N 1
ATOM 2230 C CA . ILE B 1 130 ? 35.121 65.072 -8.329 1.00 25.64 1000 ILE B CA 1
ATOM 2231 C C . ILE B 1 130 ? 34.877 65.514 -9.772 1.00 32.79 1000 ILE B C 1
ATOM 2232 O O . ILE B 1 130 ? 33.924 66.244 -10.065 1.00 37.83 1000 ILE B O 1
ATOM 2237 N N . ASN B 1 131 ? 35.767 65.086 -10.662 1.00 36.77 1001 ASN B N 1
ATOM 2238 C CA . ASN B 1 131 ? 35.682 65.411 -12.077 1.00 41.16 1001 ASN B CA 1
ATOM 2239 C C . ASN B 1 131 ? 36.518 64.402 -12.855 1.00 44.63 1001 ASN B C 1
ATOM 2240 O O . ASN B 1 131 ? 37.480 63.851 -12.327 1.00 44.04 1001 ASN B O 1
ATOM 2245 N N . HIS B 1 132 ? 36.114 64.118 -14.088 1.00 46.85 1002 HIS B N 1
ATOM 2246 C CA . HIS B 1 132 ? 36.847 63.169 -14.920 1.00 51.34 1002 HIS B CA 1
ATOM 2247 C C . HIS B 1 132 ? 37.258 63.849 -16.219 1.00 51.98 1002 HIS B C 1
ATOM 2248 O O . HIS B 1 132 ? 36.662 64.855 -16.612 1.00 51.49 1002 HIS B O 1
ATOM 2255 N N . GLY B 1 133 ? 38.256 63.280 -16.892 1.00 49.56 1003 GLY B N 1
ATOM 2256 C CA . GLY B 1 133 ? 38.719 63.836 -18.151 1.00 46.80 1003 GLY B CA 1
ATOM 2257 C C . GLY B 1 133 ? 40.176 63.527 -18.442 1.00 45.82 1003 GLY B C 1
ATOM 2258 O O . GLY B 1 133 ? 40.810 62.766 -17.702 1.00 47.01 1003 GLY B O 1
ATOM 2259 N N . PRO B 1 134 ? 40.739 64.109 -19.519 1.00 41.34 1004 PRO B N 1
ATOM 2260 C CA . PRO B 1 134 ? 42.130 63.932 -19.956 1.00 37.53 1004 PRO B CA 1
ATOM 2261 C C . PRO B 1 134 ? 43.070 64.604 -18.938 1.00 36.35 1004 PRO B C 1
ATOM 2262 O O . PRO B 1 134 ? 42.795 65.684 -18.433 1.00 33.58 1004 PRO B O 1
ATOM 2266 N N . VAL B 1 135 ? 44.225 64.008 -18.716 1.00 30.83 1005 VAL B N 1
ATOM 2267 C CA . VAL B 1 135 ? 45.143 64.505 -17.723 1.00 28.54 1005 VAL B CA 1
ATOM 2268 C C . VAL B 1 135 ? 46.571 64.216 -18.160 1.00 30.64 1005 VAL B C 1
ATOM 2269 O O . VAL B 1 135 ? 46.811 63.307 -18.964 1.00 33.22 1005 VAL B O 1
ATOM 2273 N N . ILE B 1 136 ? 47.520 64.979 -17.624 1.00 26.13 1006 ILE B N 1
ATOM 2274 C CA . ILE B 1 136 ? 48.929 64.747 -17.925 1.00 27.16 1006 ILE B CA 1
ATOM 2275 C C . ILE B 1 136 ? 49.597 64.494 -16.588 1.00 27.45 1006 ILE B C 1
ATOM 2276 O O . ILE B 1 136 ? 49.649 65.388 -15.751 1.00 33.22 1006 ILE B O 1
ATOM 2281 N N . ALA B 1 137 ? 50.010 63.259 -16.338 1.00 27.80 1007 ALA B N 1
ATOM 2282 C CA . ALA B 1 137 ? 50.714 62.958 -15.099 1.00 27.87 1007 ALA B CA 1
ATOM 2283 C C . ALA B 1 137 ? 52.164 63.294 -15.428 1.00 29.20 1007 ALA B C 1
ATOM 2284 O O . ALA B 1 137 ? 52.563 63.187 -16.579 1.00 27.58 1007 ALA B O 1
ATOM 2286 N N . GLY B 1 138 ? 52.938 63.737 -14.441 1.00 30.27 1008 GLY B N 1
ATOM 2287 C CA . GLY B 1 138 ? 54.324 64.063 -14.700 1.00 24.91 1008 GLY B CA 1
ATOM 2288 C C . GLY B 1 138 ? 55.046 64.544 -13.468 1.00 27.29 1008 GLY B C 1
ATOM 2289 O O . GLY B 1 138 ? 54.413 64.957 -12.503 1.00 33.78 1008 GLY B O 1
ATOM 2290 N N . VAL B 1 139 ? 56.373 64.508 -13.516 1.00 23.27 1009 VAL B N 1
ATOM 2291 C CA . VAL B 1 139 ? 57.218 64.946 -12.416 1.00 24.96 1009 VAL B CA 1
ATOM 2292 C C . VAL B 1 139 ? 57.892 66.283 -12.723 1.00 28.10 1009 VAL B C 1
ATOM 2293 O O . VAL B 1 139 ? 58.491 66.450 -13.781 1.00 36.50 1009 VAL B O 1
ATOM 2297 N N . ILE B 1 140 ? 57.797 67.232 -11.799 1.00 31.13 1010 ILE B N 1
ATOM 2298 C CA . ILE B 1 140 ? 58.405 68.549 -11.978 1.00 33.55 1010 ILE B CA 1
ATOM 2299 C C . ILE B 1 140 ? 59.470 68.843 -10.918 1.00 35.85 1010 ILE B C 1
ATOM 2300 O O . ILE B 1 140 ? 59.358 68.405 -9.773 1.00 36.41 1010 ILE B O 1
ATOM 2305 N N . GLY B 1 141 ? 60.520 69.555 -11.321 1.00 36.25 1011 GLY B N 1
ATOM 2306 C CA . GLY B 1 141 ? 61.558 69.941 -10.382 1.00 32.95 1011 GLY B CA 1
ATOM 2307 C C . GLY B 1 141 ? 62.724 69.005 -10.199 1.00 29.31 1011 GLY B C 1
ATOM 2308 O O . GLY B 1 141 ? 62.548 67.807 -10.116 1.00 35.89 1011 GLY B O 1
ATOM 2309 N N . ALA B 1 142 ? 63.918 69.569 -10.102 1.00 26.67 1012 ALA B N 1
ATOM 2310 C CA . ALA B 1 142 ? 65.122 68.798 -9.923 1.00 24.80 1012 ALA B CA 1
ATOM 2311 C C . ALA B 1 142 ? 65.223 68.278 -8.495 1.00 30.61 1012 ALA B C 1
ATOM 2312 O O . ALA B 1 142 ? 65.301 67.060 -8.282 1.00 31.17 1012 ALA B O 1
ATOM 2314 N N . GLN B 1 143 ? 65.245 69.183 -7.515 1.00 22.63 1013 GLN B N 1
ATOM 2315 C CA . GLN B 1 143 ? 65.318 68.739 -6.140 1.00 20.74 1013 GLN B CA 1
ATOM 2316 C C . GLN B 1 143 ? 63.931 68.346 -5.728 1.00 22.85 1013 GLN B C 1
ATOM 2317 O O . GLN B 1 143 ? 62.979 68.933 -6.200 1.00 29.38 1013 GLN B O 1
ATOM 2323 N N . LYS B 1 144 ? 63.814 67.324 -4.890 1.00 26.17 1014 LYS B N 1
ATOM 2324 C CA . LYS B 1 144 ? 62.522 66.837 -4.379 1.00 33.37 1014 LYS B CA 1
ATOM 2325 C C . LYS B 1 144 ? 61.392 66.793 -5.407 1.00 35.87 1014 LYS B C 1
ATOM 2326 O O . LYS B 1 144 ? 60.347 67.452 -5.224 1.00 34.38 1014 LYS B O 1
ATOM 2332 N N . PRO B 1 145 ? 61.568 65.971 -6.474 1.00 37.84 1015 PRO B N 1
ATOM 2333 C CA . PRO B 1 145 ? 60.655 65.745 -7.602 1.00 37.20 1015 PRO B CA 1
ATOM 2334 C C . PRO B 1 145 ? 59.335 65.158 -7.161 1.00 35.93 1015 PRO B C 1
ATOM 2335 O O . PRO B 1 145 ? 59.306 64.152 -6.473 1.00 41.70 1015 PRO B O 1
ATOM 2339 N N . GLN B 1 146 ? 58.244 65.767 -7.600 1.00 34.17 1016 GLN B N 1
ATOM 2340 C CA . GLN B 1 146 ? 56.911 65.313 -7.223 1.00 38.06 1016 GLN B CA 1
ATOM 2341 C C . GLN B 1 146 ? 56.042 64.879 -8.399 1.00 37.44 1016 GLN B C 1
ATOM 2342 O O . GLN B 1 146 ? 56.022 65.539 -9.430 1.00 42.60 1016 GLN B O 1
ATOM 2348 N N . TYR B 1 147 ? 55.313 63.779 -8.236 1.00 33.78 1017 TYR B N 1
ATOM 2349 C CA . TYR B 1 147 ? 54.437 63.266 -9.290 1.00 33.06 1017 TYR B CA 1
ATOM 2350 C C . TYR B 1 147 ? 53.046 63.858 -9.199 1.00 35.00 1017 TYR B C 1
ATOM 2351 O O . TYR B 1 147 ? 52.251 63.393 -8.376 1.00 39.39 1017 TYR B O 1
ATOM 2360 N N . ASP B 1 148 ? 52.720 64.841 -10.034 1.00 29.22 1018 ASP B N 1
ATOM 2361 C CA . ASP B 1 148 ? 51.379 65.403 -9.977 1.00 28.25 1018 ASP B CA 1
ATOM 2362 C C . ASP B 1 148 ? 50.542 64.891 -11.150 1.00 26.78 1018 ASP B C 1
ATOM 2363 O O . ASP B 1 148 ? 50.934 63.955 -11.826 1.00 31.25 1018 ASP B O 1
ATOM 2368 N N . ILE B 1 149 ? 49.338 65.424 -11.286 1.00 21.88 1019 ILE B N 1
ATOM 2369 C CA . ILE B 1 149 ? 48.363 65.111 -12.317 1.00 25.30 1019 ILE B CA 1
ATOM 2370 C C . ILE B 1 149 ? 48.045 66.562 -12.669 1.00 27.40 1019 ILE B C 1
ATOM 2371 O O . ILE B 1 149 ? 47.595 67.325 -11.817 1.00 31.60 1019 ILE B O 1
ATOM 2376 N N . TRP B 1 150 ? 48.427 66.979 -13.870 1.00 26.13 1020 TRP B N 1
ATOM 2377 C CA . TRP B 1 150 ? 48.219 68.358 -14.302 1.00 23.07 1020 TRP B CA 1
ATOM 2378 C C . TRP B 1 150 ? 47.109 68.415 -15.309 1.00 23.84 1020 TRP B C 1
ATOM 2379 O O . TRP B 1 150 ? 46.720 67.386 -15.853 1.00 31.05 1020 TRP B O 1
ATOM 2390 N N . GLY B 1 151 ? 46.571 69.600 -15.548 1.00 22.05 1021 GLY B N 1
ATOM 2391 C CA . GLY B 1 151 ? 45.517 69.684 -16.533 1.00 27.58 1021 GLY B CA 1
ATOM 2392 C C . GLY B 1 151 ? 44.335 70.511 -16.119 1.00 34.64 1021 GLY B C 1
ATOM 2393 O O . GLY B 1 151 ? 44.361 71.154 -15.075 1.00 39.35 1021 GLY B O 1
ATOM 2394 N N . ASN B 1 152 ? 43.316 70.538 -16.973 1.00 37.45 1022 ASN B N 1
ATOM 2395 C CA . ASN B 1 152 ? 42.109 71.285 -16.675 1.00 36.73 1022 ASN B CA 1
ATOM 2396 C C . ASN B 1 152 ? 41.086 70.423 -15.967 1.00 37.13 1022 ASN B C 1
ATOM 2397 O O . ASN B 1 152 ? 40.297 70.933 -15.166 1.00 38.61 1022 ASN B O 1
ATOM 2402 N N . THR B 1 153 ? 41.101 69.115 -16.220 1.00 31.60 1023 THR B N 1
ATOM 2403 C CA . THR B 1 153 ? 40.136 68.275 -15.533 1.00 31.71 1023 THR B CA 1
ATOM 2404 C C . THR B 1 153 ? 40.499 68.268 -14.060 1.00 32.34 1023 THR B C 1
ATOM 2405 O O . THR B 1 153 ? 39.619 68.176 -13.213 1.00 37.43 1023 THR B O 1
ATOM 2409 N N . VAL B 1 154 ? 41.774 68.531 -13.771 1.00 26.72 1024 VAL B N 1
ATOM 2410 C CA . VAL B 1 154 ? 42.284 68.522 -12.415 1.00 25.65 1024 VAL B CA 1
ATOM 2411 C C . VAL B 1 154 ? 41.930 69.832 -11.767 1.00 27.53 1024 VAL B C 1
ATOM 2412 O O . VAL B 1 154 ? 41.357 69.840 -10.686 1.00 28.95 1024 VAL B O 1
ATOM 2416 N N . ASN B 1 155 ? 42.272 70.942 -12.411 1.00 26.53 1025 ASN B N 1
ATOM 2417 C CA . ASN B 1 155 ? 41.934 72.231 -11.845 1.00 28.25 1025 ASN B CA 1
ATOM 2418 C C . ASN B 1 155 ? 40.409 72.345 -11.673 1.00 31.14 1025 ASN B C 1
ATOM 2419 O O . ASN B 1 155 ? 39.943 73.127 -10.849 1.00 41.12 1025 ASN B O 1
ATOM 2424 N N . VAL B 1 156 ? 39.630 71.570 -12.428 1.00 28.22 1026 VAL B N 1
ATOM 2425 C CA . VAL B 1 156 ? 38.178 71.612 -12.272 1.00 24.41 1026 VAL B CA 1
ATOM 2426 C C . VAL B 1 156 ? 37.765 70.682 -11.132 1.00 29.84 1026 VAL B C 1
ATOM 2427 O O . VAL B 1 156 ? 36.861 71.012 -10.360 1.00 34.47 1026 VAL B O 1
ATOM 2431 N N . ALA B 1 157 ? 38.435 69.533 -11.012 1.00 27.49 1027 ALA B N 1
ATOM 2432 C CA . ALA B 1 157 ? 38.159 68.598 -9.924 1.00 24.70 1027 ALA B CA 1
ATOM 2433 C C . ALA B 1 157 ? 38.382 69.415 -8.663 1.00 28.74 1027 ALA B C 1
ATOM 2434 O O . ALA B 1 157 ? 37.530 69.471 -7.784 1.00 31.99 1027 ALA B O 1
ATOM 2436 N N . SER B 1 158 ? 39.499 70.128 -8.633 1.00 30.70 1028 SER B N 1
ATOM 2437 C CA . SER B 1 158 ? 39.823 70.980 -7.518 1.00 31.29 1028 SER B CA 1
ATOM 2438 C C . SER B 1 158 ? 38.777 72.065 -7.315 1.00 34.80 1028 SER B C 1
ATOM 2439 O O . SER B 1 158 ? 38.387 72.342 -6.187 1.00 39.98 1028 SER B O 1
ATOM 2442 N N . ARG B 1 159 ? 38.321 72.697 -8.387 1.00 36.89 1029 ARG B N 1
ATOM 2443 C CA . ARG B 1 159 ? 37.315 73.755 -8.234 1.00 39.08 1029 ARG B CA 1
ATOM 2444 C C . ARG B 1 159 ? 36.025 73.208 -7.641 1.00 35.54 1029 ARG B C 1
ATOM 2445 O O . ARG B 1 159 ? 35.344 73.904 -6.901 1.00 30.02 1029 ARG B O 1
ATOM 2453 N N . MET B 1 160 ? 35.708 71.952 -7.951 1.00 36.40 1030 MET B N 1
ATOM 2454 C CA . MET B 1 160 ? 34.499 71.327 -7.415 1.00 41.60 1030 MET B CA 1
ATOM 2455 C C . MET B 1 160 ? 34.611 71.237 -5.898 1.00 44.30 1030 MET B C 1
ATOM 2456 O O . MET B 1 160 ? 33.640 71.444 -5.184 1.00 50.11 1030 MET B O 1
ATOM 2461 N N . ASP B 1 161 ? 35.815 70.941 -5.422 1.00 43.84 1031 ASP B N 1
ATOM 2462 C CA . ASP B 1 161 ? 36.102 70.853 -3.996 1.00 41.08 1031 ASP B CA 1
ATOM 2463 C C . ASP B 1 161 ? 36.033 72.248 -3.374 1.00 39.40 1031 ASP B C 1
ATOM 2464 O O . ASP B 1 161 ? 35.187 72.497 -2.528 1.00 42.06 1031 ASP B O 1
ATOM 2469 N N . SER B 1 162 ? 36.916 73.149 -3.792 1.00 35.21 1032 SER B N 1
ATOM 2470 C CA . SER B 1 162 ? 36.979 74.490 -3.223 1.00 35.65 1032 SER B CA 1
ATOM 2471 C C . SER B 1 162 ? 35.702 75.327 -3.243 1.00 36.85 1032 SER B C 1
ATOM 2472 O O . SER B 1 162 ? 35.593 76.321 -2.522 1.00 37.09 1032 SER B O 1
ATOM 2475 N N . THR B 1 163 ? 34.736 74.936 -4.066 1.00 41.32 1033 THR B N 1
ATOM 2476 C CA . THR B 1 163 ? 33.458 75.659 -4.147 1.00 41.79 1033 THR B CA 1
ATOM 2477 C C . THR B 1 163 ? 32.372 74.681 -3.751 1.00 38.86 1033 THR B C 1
ATOM 2478 O O . THR B 1 163 ? 31.195 74.909 -3.998 1.00 39.32 1033 THR B O 1
ATOM 2482 N N . GLY B 1 164 ? 32.796 73.567 -3.175 1.00 40.06 1034 GLY B N 1
ATOM 2483 C CA . GLY B 1 164 ? 31.876 72.525 -2.784 1.00 40.37 1034 GLY B CA 1
ATOM 2484 C C . GLY B 1 164 ? 31.137 72.848 -1.523 1.00 43.70 1034 GLY B C 1
ATOM 2485 O O . GLY B 1 164 ? 31.164 73.984 -1.038 1.00 43.18 1034 GLY B O 1
ATOM 2486 N N . VAL B 1 165 ? 30.448 71.833 -1.015 1.00 47.64 1035 VAL B N 1
ATOM 2487 C CA . VAL B 1 165 ? 29.665 71.939 0.209 1.00 47.43 1035 VAL B CA 1
ATOM 2488 C C . VAL B 1 165 ? 30.063 70.837 1.198 1.00 47.30 1035 VAL B C 1
ATOM 2489 O O . VAL B 1 165 ? 30.256 69.677 0.824 1.00 44.99 1035 VAL B O 1
ATOM 2493 N N . LEU B 1 166 ? 30.177 71.218 2.463 1.00 45.75 1036 LEU B N 1
ATOM 2494 C CA . LEU B 1 166 ? 30.524 70.292 3.522 1.00 43.81 1036 LEU B CA 1
ATOM 2495 C C . LEU B 1 166 ? 29.695 69.024 3.435 1.00 44.54 1036 LEU B C 1
ATOM 2496 O O . LEU B 1 166 ? 28.516 69.051 3.076 1.00 44.24 1036 LEU B O 1
ATOM 2501 N N . ASP B 1 167 ? 30.348 67.908 3.714 1.00 48.53 1037 ASP B N 1
ATOM 2502 C CA . ASP B 1 167 ? 29.708 66.603 3.724 1.00 50.36 1037 ASP B CA 1
ATOM 2503 C C . ASP B 1 167 ? 29.079 66.183 2.407 1.00 50.80 1037 ASP B C 1
ATOM 2504 O O . ASP B 1 167 ? 28.396 65.159 2.350 1.00 53.44 1037 ASP B O 1
ATOM 2509 N N . LYS B 1 168 ? 29.338 66.953 1.348 1.00 51.55 1038 LYS B N 1
ATOM 2510 C CA . LYS B 1 168 ? 28.799 66.660 0.017 1.00 50.09 1038 LYS B CA 1
ATOM 2511 C C . LYS B 1 168 ? 29.884 66.481 -1.050 1.00 46.50 1038 LYS B C 1
ATOM 2512 O O . LYS B 1 168 ? 31.043 66.856 -0.843 1.00 45.46 1038 LYS B O 1
ATOM 2518 N N . ILE B 1 169 ? 29.509 65.846 -2.163 1.00 42.30 1039 ILE B N 1
ATOM 2519 C CA . ILE B 1 169 ? 30.419 65.616 -3.288 1.00 34.30 1039 ILE B CA 1
ATOM 2520 C C . ILE B 1 169 ? 29.925 66.465 -4.434 1.00 32.58 1039 ILE B C 1
ATOM 2521 O O . ILE B 1 169 ? 28.880 66.164 -4.984 1.00 36.74 1039 ILE B O 1
ATOM 2526 N N . GLN B 1 170 ? 30.620 67.544 -4.769 1.00 30.21 1040 GLN B N 1
ATOM 2527 C CA . GLN B 1 170 ? 30.184 68.352 -5.888 1.00 34.41 1040 GLN B CA 1
ATOM 2528 C C . GLN B 1 170 ? 30.763 67.701 -7.157 1.00 41.76 1040 GLN B C 1
ATOM 2529 O O . GLN B 1 170 ? 31.866 67.151 -7.132 1.00 41.48 1040 GLN B O 1
ATOM 2535 N N . VAL B 1 171 ? 29.996 67.721 -8.250 1.00 46.64 1041 VAL B N 1
ATOM 2536 C CA . VAL B 1 171 ? 30.412 67.109 -9.515 1.00 48.11 1041 VAL B CA 1
ATOM 2537 C C . VAL B 1 171 ? 29.917 67.937 -10.711 1.00 50.99 1041 VAL B C 1
ATOM 2538 O O . VAL B 1 171 ? 28.805 68.459 -10.689 1.00 47.51 1041 VAL B O 1
ATOM 2542 N N . THR B 1 172 ? 30.766 68.105 -11.727 1.00 59.77 1042 THR B N 1
ATOM 2543 C CA . THR B 1 172 ? 30.406 68.892 -12.920 1.00 66.79 1042 THR B CA 1
ATOM 2544 C C . THR B 1 172 ? 29.271 68.290 -13.742 1.00 70.48 1042 THR B C 1
ATOM 2545 O O . THR B 1 172 ? 29.109 67.073 -13.792 1.00 69.81 1042 THR B O 1
ATOM 2549 N N . GLU B 1 173 ? 28.529 69.155 -14.427 1.00 73.02 1043 GLU B N 1
ATOM 2550 C CA . GLU B 1 173 ? 27.402 68.746 -15.266 1.00 74.55 1043 GLU B CA 1
ATOM 2551 C C . GLU B 1 173 ? 27.713 67.472 -16.049 1.00 73.15 1043 GLU B C 1
ATOM 2552 O O . GLU B 1 173 ? 26.964 66.498 -15.980 1.00 68.67 1043 GLU B O 1
ATOM 2558 N N . GLU B 1 174 ? 28.862 67.479 -16.723 1.00 73.76 1044 GLU B N 1
ATOM 2559 C CA . GLU B 1 174 ? 29.340 66.360 -17.534 1.00 75.64 1044 GLU B CA 1
ATOM 2560 C C . GLU B 1 174 ? 29.444 65.044 -16.753 1.00 76.28 1044 GLU B C 1
ATOM 2561 O O . GLU B 1 174 ? 28.846 64.036 -17.142 1.00 73.88 1044 GLU B O 1
ATOM 2567 N N . THR B 1 175 ? 30.190 65.069 -15.647 1.00 75.84 1045 THR B N 1
ATOM 2568 C CA . THR B 1 175 ? 30.397 63.883 -14.814 1.00 71.87 1045 THR B CA 1
ATOM 2569 C C . THR B 1 175 ? 29.124 63.394 -14.140 1.00 72.07 1045 THR B C 1
ATOM 2570 O O . THR B 1 175 ? 28.969 62.208 -13.873 1.00 72.37 1045 THR B O 1
ATOM 2574 N N . SER B 1 176 ? 28.212 64.317 -13.870 1.00 73.64 1046 SER B N 1
ATOM 2575 C CA . SER B 1 176 ? 26.950 63.983 -13.223 1.00 75.80 1046 SER B CA 1
ATOM 2576 C C . SER B 1 176 ? 26.169 62.987 -14.075 1.00 72.92 1046 SER B C 1
ATOM 2577 O O . SER B 1 176 ? 25.579 62.041 -13.552 1.00 71.75 1046 SER B O 1
ATOM 2580 N N . LEU B 1 177 ? 26.211 63.199 -15.391 1.00 72.12 1047 LEU B N 1
ATOM 2581 C CA . LEU B 1 177 ? 25.522 62.350 -16.358 1.00 67.71 1047 LEU B CA 1
ATOM 2582 C C . LEU B 1 177 ? 26.076 60.937 -16.334 1.00 64.81 1047 LEU B C 1
ATOM 2583 O O . LEU B 1 177 ? 25.308 59.983 -16.220 1.00 66.24 1047 LEU B O 1
ATOM 2588 N N . ILE B 1 178 ? 27.402 60.812 -16.450 1.00 60.05 1048 ILE B N 1
ATOM 2589 C CA . ILE B 1 178 ? 28.074 59.512 -16.434 1.00 55.48 1048 ILE B CA 1
ATOM 2590 C C . ILE B 1 178 ? 27.705 58.779 -15.154 1.00 58.60 1048 ILE B C 1
ATOM 2591 O O . ILE B 1 178 ? 27.528 57.558 -15.148 1.00 55.57 1048 ILE B O 1
ATOM 2596 N N . LEU B 1 179 ? 27.576 59.541 -14.070 1.00 62.73 1049 LEU B N 1
ATOM 2597 C CA . LEU B 1 179 ? 27.224 58.975 -12.775 1.00 65.05 1049 LEU B CA 1
ATOM 2598 C C . LEU B 1 179 ? 25.811 58.411 -12.801 1.00 67.55 1049 LEU B C 1
ATOM 2599 O O . LEU B 1 179 ? 25.568 57.333 -12.273 1.00 66.45 1049 LEU B O 1
ATOM 2604 N N . GLN B 1 180 ? 24.896 59.115 -13.460 1.00 72.12 1050 GLN B N 1
ATOM 2605 C CA . GLN B 1 180 ? 23.516 58.653 -13.581 1.00 75.28 1050 GLN B CA 1
ATOM 2606 C C . GLN B 1 180 ? 23.495 57.370 -14.402 1.00 74.21 1050 GLN B C 1
ATOM 2607 O O . GLN B 1 180 ? 22.705 56.466 -14.144 1.00 74.18 1050 GLN B O 1
ATOM 2613 N N . THR B 1 181 ? 24.372 57.308 -15.399 1.00 74.68 1051 THR B N 1
ATOM 2614 C CA . THR B 1 181 ? 24.498 56.144 -16.266 1.00 76.06 1051 THR B CA 1
ATOM 2615 C C . THR B 1 181 ? 24.888 54.939 -15.423 1.00 76.88 1051 THR B C 1
ATOM 2616 O O . THR B 1 181 ? 24.609 53.799 -15.790 1.00 78.04 1051 THR B O 1
ATOM 2620 N N . LEU B 1 182 ? 25.540 55.210 -14.296 1.00 76.94 1052 LEU B N 1
ATOM 2621 C CA . LEU B 1 182 ? 25.991 54.173 -13.376 1.00 75.80 1052 LEU B CA 1
ATOM 2622 C C . LEU B 1 182 ? 24.966 53.857 -12.286 1.00 76.28 1052 LEU B C 1
ATOM 2623 O O . LEU B 1 182 ? 24.880 52.718 -11.834 1.00 77.48 1052 LEU B O 1
ATOM 2628 N N . GLY B 1 183 ? 24.219 54.866 -11.843 1.00 75.56 1053 GLY B N 1
ATOM 2629 C CA . GLY B 1 183 ? 23.217 54.646 -10.809 1.00 76.60 1053 GLY B CA 1
ATOM 2630 C C . GLY B 1 183 ? 23.136 55.698 -9.714 1.00 77.61 1053 GLY B C 1
ATOM 2631 O O . GLY B 1 183 ? 22.202 55.696 -8.915 1.00 77.86 1053 GLY B O 1
ATOM 2632 N N . TYR B 1 184 ? 24.124 56.583 -9.659 1.00 78.45 1054 TYR B N 1
ATOM 2633 C CA . TYR B 1 184 ? 24.161 57.632 -8.649 1.00 79.49 1054 TYR B CA 1
ATOM 2634 C C . TYR B 1 184 ? 23.202 58.786 -8.954 1.00 83.55 1054 TYR B C 1
ATOM 2635 O O . TYR B 1 184 ? 23.336 59.468 -9.974 1.00 84.05 1054 TYR B O 1
ATOM 2644 N N . THR B 1 185 ? 22.214 58.973 -8.078 1.00 87.33 1055 THR B N 1
ATOM 2645 C CA . THR B 1 185 ? 21.236 60.055 -8.221 1.00 90.20 1055 THR B CA 1
ATOM 2646 C C . THR B 1 185 ? 21.892 61.353 -7.752 1.00 91.49 1055 THR B C 1
ATOM 2647 O O . THR B 1 185 ? 22.065 61.568 -6.550 1.00 93.29 1055 THR B O 1
ATOM 2651 N N . CYS B 1 186 ? 22.270 62.208 -8.696 1.00 90.86 1056 CYS B N 1
ATOM 2652 C CA . CYS B 1 186 ? 22.930 63.458 -8.349 1.00 91.48 1056 CYS B CA 1
ATOM 2653 C C . CYS B 1 186 ? 22.000 64.659 -8.272 1.00 94.01 1056 CYS B C 1
ATOM 2654 O O . CYS B 1 186 ? 21.384 65.045 -9.268 1.00 95.67 1056 CYS B O 1
ATOM 2657 N N . THR B 1 187 ? 21.934 65.257 -7.082 1.00 94.41 1057 THR B N 1
ATOM 2658 C CA . THR B 1 187 ? 21.086 66.420 -6.817 1.00 93.65 1057 THR B CA 1
ATOM 2659 C C . THR B 1 187 ? 21.525 67.654 -7.608 1.00 94.04 1057 THR B C 1
ATOM 2660 O O . THR B 1 187 ? 22.691 68.041 -7.587 1.00 94.42 1057 THR B O 1
ATOM 2664 N N . CYS B 1 188 ? 20.569 68.282 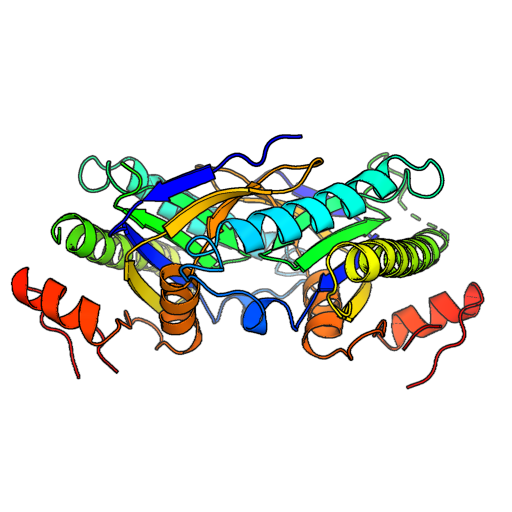-8.285 1.00 93.72 1058 CYS B N 1
ATOM 2665 C CA . CYS B 1 188 ? 20.840 69.466 -9.090 1.00 91.82 1058 CYS B CA 1
ATOM 2666 C C . CYS B 1 188 ? 21.025 70.719 -8.234 1.00 88.63 1058 CYS B C 1
ATOM 2667 O O . CYS B 1 188 ? 20.889 70.620 -6.998 1.00 86.33 1058 CYS B O 1
ATOM 2670 N N . THR B 1 202 ? 25.416 72.929 -10.088 1.00 67.85 1072 THR B N 1
ATOM 2671 C CA . THR B 1 202 ? 25.561 72.433 -8.696 1.00 66.69 1072 THR B CA 1
ATOM 2672 C C . THR B 1 202 ? 24.976 71.039 -8.546 1.00 64.04 1072 THR B C 1
ATOM 2673 O O . THR B 1 202 ? 23.861 70.870 -8.056 1.00 63.84 1072 THR B O 1
ATOM 2677 N N . TYR B 1 203 ? 25.700 70.041 -9.033 1.00 61.55 1073 TYR B N 1
ATOM 2678 C CA . TYR B 1 203 ? 25.243 68.670 -8.900 1.00 59.76 1073 TYR B CA 1
ATOM 2679 C C . TYR B 1 203 ? 26.045 68.063 -7.770 1.00 56.38 1073 TYR B C 1
ATOM 2680 O O . TYR B 1 203 ? 27.259 68.108 -7.793 1.00 57.04 1073 TYR B O 1
ATOM 2689 N N . PHE B 1 204 ? 25.368 67.595 -6.734 1.00 52.52 1074 PHE B N 1
ATOM 2690 C CA . PHE B 1 204 ? 26.046 66.987 -5.601 1.00 53.55 1074 PHE B CA 1
ATOM 2691 C C . PHE B 1 204 ? 25.672 65.508 -5.563 1.00 57.09 1074 PHE B C 1
ATOM 2692 O O . PHE B 1 204 ? 25.026 65.022 -6.482 1.00 55.23 1074 PHE B O 1
ATOM 2700 N N . VAL B 1 205 ? 26.115 64.785 -4.534 1.00 65.83 1075 VAL B N 1
ATOM 2701 C CA . VAL B 1 205 ? 25.784 63.357 -4.393 1.00 72.08 1075 VAL B CA 1
ATOM 2702 C C . VAL B 1 205 ? 26.134 62.715 -3.034 1.00 78.46 1075 VAL B C 1
ATOM 2703 O O . VAL B 1 205 ? 27.107 63.096 -2.365 1.00 77.35 1075 VAL B O 1
ATOM 2707 N N . ASN B 1 206 ? 25.287 61.772 -2.622 1.00 84.11 1076 ASN B N 1
ATOM 2708 C CA . ASN B 1 206 ? 25.446 61.030 -1.371 1.00 88.62 1076 ASN B CA 1
ATOM 2709 C C . ASN B 1 206 ? 24.512 59.806 -1.339 1.00 90.74 1076 ASN B C 1
ATOM 2710 O O . ASN B 1 206 ? 23.939 59.473 -2.407 1.00 90.04 1076 ASN B O 1
#

B-factor: mean 40.35, std 19.36, range [2.0, 100.0]

Secondary structure (DSSP, 8-state):
--EEEEEEEEEEEEE-TTHHHH---STTTTTTHHHHHHHHHHHHHHHGGGGSGGGTTEEEEEEETTEEEEEE----S-----HHHHHHHHHHHHHHHHHHHHHTTTT-----EEEEEEEEEEEEEE-SSS-EEEEESHHHHHHHHHHHT--TT-EEE-HHHHHHHHHHT--------/----EEEEEEEEEEEEE-TTHHHH---STTSTTTHHHHHHHHHHHHHHHGGGGSGGGTTEEEEEEETTEEEEEE-----HHHHHHHHHHHHHHHHHHHHHTTTT-----EEEEEEEEEEEEEE-SSS-EEEEESHHHHHHHHHHHT--TT-EEE-HHHHHHHHHHT------B---